Protein AF-A0A7H1RLU4-F1 (afdb_monomer_lite)

Foldseek 3Di:
DVVVPPVVVVVVVVVDDPDPVVVVVVVVVVLVPDDPPPDDDPDPCQPVSVLVNVLVVLLVQLVVLLVVLVVLLVCLVVCLVVDPPLCLLVSLLVSLLVLLVSLVSNLVSLLVNLVSLLVQALVPPVQNVVSVVLSVVLNVVSCVLSVVSNVVNCCCVPPHHPCCPPPLSVVLVVLSCCCVVVVPVVCVVVNVVSSVVSSVVSSVVSVVSSVSSVCSSVVSVVSSVVSQQDPVGDRPDGPSCVVDCVVVCPVVPPPD

pLDDT: mean 73.93, std 22.18, range [25.58, 97.44]

Secondary structure (DSSP, 8-state):
-GGGSHHHHHHHHHS--TTHHHHHHHHHHHHHT--TT---------HHHHHHHHHHHHHHHHHHHHHHHHHHHHHHHHHHHHS-GGGHHHHHHHHHHHHHHHHHHHHHHHHHHHHHHHHHHTT-TTTHHHHHHHHHHHHHHHHHHHHHHHHHHHIIIII--GGGTSHHHHHHHHHHHHHHTT--GGGHHHHHHHHHHHHHHHHHHHHHHHHHHHHHHHHHHHHHHHHHB-TT--B---GGGTS--HHHHTTTSTT-

Radius of gyration: 25.17 Å; chains: 1; bounding box: 62×41×73 Å

Sequence (256 aa):
MLDAFSKPAEKLRNENPKGRWEHTLERNASLISAPWDYEGGVVDETREITFLRDFFNLFHECMHSCQTMDVISVLTRQTLSQTPDEHLTTVITYWSESYLNEVYILKLRLGDFVTYAERKYKKDKDFAEPIVGICKDLREFAEKQLAPFITTRGEHVHSRRYRSTDPELARLGVLDVSINSLGQTELKPVRDEAIQAATAWLFKQTDRAAETCWALFDGTCMVLAEGIVTENDWIIVPIPFKDNPDPFLKDFNADT

Structure (mmCIF, N/CA/C/O backbone):
data_AF-A0A7H1RLU4-F1
#
_entry.id   AF-A0A7H1RLU4-F1
#
loop_
_atom_site.group_PDB
_atom_site.id
_atom_site.type_symbol
_atom_site.label_atom_id
_atom_site.label_alt_id
_atom_site.label_comp_id
_atom_site.label_asym_id
_atom_site.label_entity_id
_atom_site.label_seq_id
_atom_site.pdbx_PDB_ins_code
_atom_site.Cartn_x
_atom_site.Cartn_y
_atom_site.Cartn_z
_atom_site.occupancy
_atom_site.B_iso_or_equiv
_atom_site.auth_seq_id
_atom_site.auth_comp_id
_atom_site.auth_asym_id
_atom_site.auth_atom_id
_atom_site.pdbx_PDB_model_num
ATOM 1 N N . MET A 1 1 ? 30.081 -0.294 -2.209 1.00 31.81 1 MET A N 1
ATOM 2 C CA . MET A 1 1 ? 29.525 -0.542 -3.556 1.00 31.81 1 MET A CA 1
ATOM 3 C C . MET A 1 1 ? 29.078 0.777 -4.184 1.00 31.81 1 MET A C 1
ATOM 5 O O . MET A 1 1 ? 29.547 1.062 -5.267 1.00 31.81 1 MET A O 1
ATOM 9 N N . LEU A 1 2 ? 28.353 1.641 -3.456 1.00 25.58 2 LEU A N 1
ATOM 10 C CA . LEU A 1 2 ? 27.967 3.004 -3.881 1.00 25.58 2 LEU A CA 1
ATOM 11 C C . LEU A 1 2 ? 29.142 3.987 -4.148 1.00 25.58 2 LEU A C 1
ATOM 13 O O . LEU A 1 2 ? 29.102 4.723 -5.125 1.00 25.58 2 LEU A O 1
ATOM 17 N N . ASP A 1 3 ? 30.228 3.960 -3.359 1.00 27.52 3 ASP A N 1
ATOM 18 C CA . ASP A 1 3 ? 31.382 4.880 -3.535 1.00 27.52 3 ASP A CA 1
ATOM 19 C C . ASP A 1 3 ? 32.218 4.649 -4.806 1.00 27.52 3 ASP A C 1
ATOM 21 O O . ASP A 1 3 ? 33.004 5.509 -5.203 1.00 27.52 3 ASP A O 1
ATOM 25 N N . ALA A 1 4 ? 32.076 3.492 -5.457 1.00 32.94 4 ALA A N 1
ATOM 26 C CA . ALA A 1 4 ? 32.786 3.205 -6.702 1.00 32.94 4 ALA A CA 1
ATOM 27 C C . ALA A 1 4 ? 32.177 3.954 -7.905 1.00 32.94 4 ALA A C 1
ATOM 29 O O . ALA A 1 4 ? 32.876 4.194 -8.886 1.00 32.94 4 ALA A O 1
ATOM 30 N N . PHE A 1 5 ? 30.911 4.375 -7.797 1.00 32.25 5 PHE A N 1
ATOM 31 C CA . PHE A 1 5 ? 30.139 4.991 -8.878 1.00 32.25 5 PHE A CA 1
ATOM 32 C C . PHE A 1 5 ? 30.113 6.533 -8.831 1.00 32.25 5 PHE A C 1
ATOM 34 O O . PHE A 1 5 ? 29.625 7.165 -9.762 1.00 32.25 5 PHE A O 1
ATOM 41 N N . SER A 1 6 ? 30.666 7.174 -7.789 1.00 31.02 6 SER A N 1
ATOM 42 C CA . SER A 1 6 ? 30.606 8.640 -7.612 1.00 31.02 6 SER A CA 1
ATOM 43 C C . SER A 1 6 ? 31.666 9.426 -8.402 1.00 31.02 6 SER A C 1
ATOM 45 O O . SER A 1 6 ? 31.407 10.538 -8.860 1.00 31.02 6 SER A O 1
ATOM 47 N N . LYS A 1 7 ? 32.855 8.846 -8.610 1.00 36.88 7 LYS A N 1
ATOM 48 C CA . LYS A 1 7 ? 33.994 9.504 -9.285 1.00 36.88 7 LYS A CA 1
ATOM 49 C C . LYS A 1 7 ? 33.814 9.734 -10.799 1.00 36.88 7 LYS A C 1
ATOM 51 O O . LYS A 1 7 ? 34.258 10.779 -11.277 1.00 36.88 7 LYS A O 1
ATOM 56 N N . PRO A 1 8 ? 33.184 8.825 -11.570 1.00 37.75 8 PRO A N 1
ATOM 57 C CA . PRO A 1 8 ? 32.904 9.055 -12.993 1.00 37.75 8 PRO A CA 1
ATOM 58 C C . PRO A 1 8 ? 31.922 10.216 -13.223 1.00 37.75 8 PRO A C 1
ATOM 60 O O . PRO A 1 8 ? 32.178 11.090 -14.053 1.00 37.75 8 PRO A O 1
ATOM 63 N N . ALA A 1 9 ? 30.875 10.305 -12.396 1.00 35.47 9 ALA A N 1
ATOM 64 C CA . ALA A 1 9 ? 29.863 11.360 -12.465 1.00 35.47 9 ALA A CA 1
ATOM 65 C C . ALA A 1 9 ? 30.434 12.771 -12.210 1.00 35.47 9 ALA A C 1
ATOM 67 O O . ALA A 1 9 ? 29.996 13.749 -12.817 1.00 35.4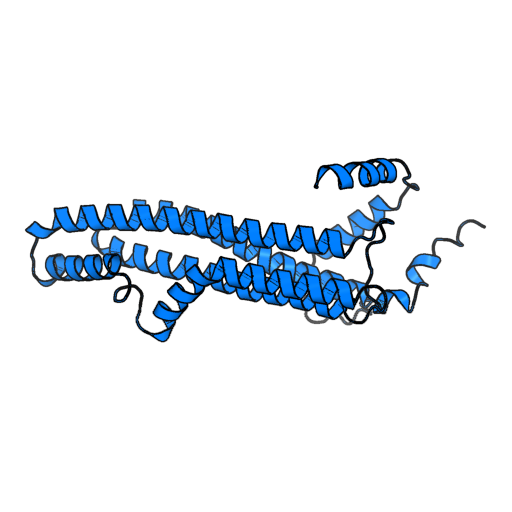7 9 ALA A O 1
ATOM 68 N N . GLU A 1 10 ? 31.429 12.894 -11.327 1.00 39.06 10 GLU A N 1
ATOM 69 C CA . GLU A 1 10 ? 32.085 14.169 -11.008 1.00 39.06 10 GLU A CA 1
ATOM 70 C C . GLU A 1 10 ? 33.014 14.646 -12.139 1.00 39.06 10 GLU A C 1
ATOM 72 O O . GLU A 1 10 ? 33.070 15.837 -12.449 1.00 39.06 10 GLU A O 1
ATOM 77 N N . LYS A 1 11 ? 33.685 13.713 -12.827 1.00 42.38 11 LYS A N 1
ATOM 78 C CA . LYS A 1 11 ? 34.520 14.001 -14.002 1.00 42.38 11 LYS A CA 1
ATOM 79 C C . LYS A 1 11 ? 33.685 14.507 -15.186 1.00 42.38 11 LYS A C 1
ATOM 81 O O . LYS A 1 11 ? 34.078 15.469 -15.840 1.00 42.38 11 LYS A O 1
ATOM 86 N N . LEU A 1 12 ? 32.505 13.932 -15.408 1.00 45.44 12 LEU A N 1
ATOM 87 C CA . LEU A 1 12 ? 31.620 14.304 -16.517 1.00 45.44 12 LEU A CA 1
ATOM 88 C C . LEU A 1 12 ? 30.908 15.645 -16.332 1.00 45.44 12 LEU A C 1
ATOM 90 O O . LEU A 1 12 ? 30.665 16.346 -17.313 1.00 45.44 12 LEU A O 1
ATOM 94 N N . ARG A 1 13 ? 30.647 16.070 -15.088 1.00 44.84 13 ARG A N 1
ATOM 95 C CA . ARG A 1 13 ? 30.181 17.443 -14.808 1.00 44.84 13 ARG A CA 1
ATOM 96 C C . ARG A 1 13 ? 31.192 18.504 -15.250 1.00 44.84 13 ARG A C 1
ATOM 98 O O . ARG A 1 13 ? 30.791 19.615 -15.591 1.00 44.84 13 ARG A O 1
ATOM 105 N N . ASN A 1 14 ? 32.478 18.157 -15.272 1.00 47.41 14 ASN A N 1
ATOM 106 C CA . ASN A 1 14 ? 33.560 19.073 -15.620 1.00 47.41 14 ASN A CA 1
ATOM 107 C C . ASN A 1 14 ? 33.857 19.136 -17.134 1.00 47.41 14 ASN A C 1
ATOM 109 O O . ASN A 1 14 ? 34.471 20.104 -17.573 1.00 47.41 14 ASN A O 1
ATOM 113 N N . GLU A 1 15 ? 33.397 18.174 -17.947 1.00 46.22 15 GLU A N 1
ATOM 114 C CA . GLU A 1 15 ? 33.671 18.092 -19.403 1.00 46.22 15 GLU A CA 1
ATOM 115 C C . GLU A 1 15 ? 32.572 18.738 -20.288 1.00 46.22 15 GLU A C 1
ATOM 117 O O . GLU A 1 15 ? 32.477 18.497 -21.488 1.00 46.22 15 GLU A O 1
ATOM 122 N N . ASN A 1 16 ? 31.740 19.599 -19.701 1.00 50.31 16 ASN A N 1
ATOM 123 C CA . ASN A 1 16 ? 30.511 20.153 -20.275 1.00 50.31 16 ASN A CA 1
ATOM 124 C C . ASN A 1 16 ? 30.709 20.969 -21.586 1.00 50.31 16 ASN A C 1
ATOM 126 O O . ASN A 1 16 ? 31.234 22.089 -21.534 1.00 50.31 16 ASN A O 1
ATOM 130 N N . PRO A 1 17 ? 30.222 20.506 -22.758 1.00 49.31 17 PRO A N 1
ATOM 131 C CA . PRO A 1 17 ? 30.112 21.346 -23.943 1.00 49.31 17 PRO A CA 1
ATOM 132 C C . PRO A 1 17 ? 28.913 22.288 -23.757 1.00 49.31 17 PRO A C 1
ATOM 134 O O . PRO A 1 17 ? 27.770 21.848 -23.615 1.00 49.31 17 PRO A O 1
ATOM 137 N N . LYS A 1 18 ? 29.197 23.595 -23.706 1.00 43.84 18 LYS A N 1
ATOM 138 C CA . LYS A 1 18 ? 28.243 24.696 -23.479 1.00 43.84 18 LYS A CA 1
ATOM 139 C C . LYS A 1 18 ? 26.896 24.474 -24.195 1.00 43.84 18 LYS A C 1
ATOM 141 O O . LYS A 1 18 ? 26.861 24.420 -25.417 1.00 43.84 18 LYS A O 1
ATOM 146 N N . GLY A 1 19 ? 25.803 24.399 -23.427 1.00 49.16 19 GLY A N 1
ATOM 147 C CA . GLY A 1 19 ? 24.419 24.483 -23.927 1.00 49.16 19 GLY A CA 1
ATOM 148 C C . GLY A 1 19 ? 23.591 23.190 -23.895 1.00 49.16 19 GLY A C 1
ATOM 149 O O . GLY A 1 19 ? 22.368 23.246 -24.003 1.00 49.16 19 GLY A O 1
ATOM 150 N N . ARG A 1 20 ? 24.202 22.014 -23.683 1.00 43.59 20 ARG A N 1
ATOM 151 C CA . ARG A 1 20 ? 23.476 20.725 -23.761 1.00 43.59 20 ARG A CA 1
ATOM 152 C C . ARG A 1 20 ? 22.438 20.520 -22.648 1.00 43.59 20 ARG A C 1
ATOM 154 O O . ARG A 1 20 ? 21.399 19.895 -22.864 1.00 43.59 20 ARG A O 1
ATOM 161 N N . TRP A 1 21 ? 22.711 21.048 -21.456 1.00 45.84 21 TRP A N 1
ATOM 162 C CA . TRP A 1 21 ? 21.840 20.875 -20.291 1.00 45.84 21 TRP A CA 1
ATOM 163 C C . TRP A 1 21 ? 20.636 21.812 -20.296 1.00 45.84 21 TRP A C 1
ATOM 165 O O . TRP A 1 21 ? 19.564 21.383 -19.891 1.00 45.84 21 TRP A O 1
ATOM 175 N N . GLU A 1 22 ? 20.774 23.039 -20.799 1.00 45.47 22 GLU A N 1
ATOM 176 C CA . GLU A 1 22 ? 19.695 24.041 -20.801 1.00 45.47 22 GLU A CA 1
ATOM 177 C C . GLU A 1 22 ? 18.537 23.617 -21.713 1.00 45.47 22 GLU A C 1
ATOM 179 O O . GLU A 1 22 ? 17.390 23.583 -21.271 1.00 45.47 22 GLU A O 1
ATOM 184 N N . HIS A 1 23 ? 18.838 23.134 -22.923 1.00 43.84 23 HIS A N 1
ATOM 185 C CA . HIS A 1 23 ? 17.821 22.596 -23.834 1.00 43.84 23 HIS A CA 1
ATOM 186 C C . HIS A 1 23 ? 17.163 21.309 -23.319 1.00 43.84 23 HIS A C 1
ATOM 188 O O . HIS A 1 23 ? 15.962 21.103 -23.495 1.00 43.84 23 HIS A O 1
ATOM 194 N N . THR A 1 24 ? 17.937 20.434 -22.670 1.00 43.94 24 THR A N 1
ATOM 195 C CA . THR A 1 24 ? 17.412 19.188 -22.091 1.00 43.94 24 THR A CA 1
ATOM 196 C C . THR A 1 24 ? 16.510 19.484 -20.887 1.00 43.94 24 THR A C 1
ATOM 198 O O . THR A 1 24 ? 15.466 18.855 -20.730 1.00 43.94 24 THR A O 1
ATOM 201 N N . LEU A 1 25 ? 16.866 20.480 -20.070 1.00 45.47 25 LEU A N 1
ATOM 202 C CA . LEU A 1 25 ? 16.075 20.947 -18.930 1.00 45.47 25 LEU A CA 1
ATOM 203 C C . LEU A 1 25 ? 14.756 21.595 -19.369 1.00 45.47 25 LEU A C 1
ATOM 205 O O . LEU A 1 25 ? 13.708 21.195 -18.868 1.00 45.47 25 LEU A O 1
ATOM 209 N N . GLU A 1 26 ? 14.775 22.530 -20.324 1.00 45.78 26 GLU A N 1
ATOM 210 C CA . GLU A 1 26 ? 13.556 23.194 -20.821 1.00 45.78 26 GLU A CA 1
ATOM 211 C C . GLU A 1 26 ? 12.593 22.215 -21.511 1.00 45.78 26 GLU A C 1
ATOM 213 O O . GLU A 1 26 ? 11.372 22.275 -21.321 1.00 45.78 26 GLU A O 1
ATOM 218 N N . ARG A 1 27 ? 13.129 21.257 -22.278 1.00 45.34 27 ARG A N 1
ATOM 219 C CA . ARG A 1 27 ? 12.315 20.249 -22.968 1.00 45.34 27 ARG A CA 1
ATOM 220 C C . ARG A 1 27 ? 11.724 19.232 -21.993 1.00 45.34 27 ARG A C 1
ATOM 222 O O . ARG A 1 27 ? 10.547 18.910 -22.096 1.00 45.34 27 ARG A O 1
ATOM 229 N N . ASN A 1 28 ? 12.492 18.769 -21.008 1.00 44.03 28 ASN A N 1
ATOM 230 C CA . ASN A 1 28 ? 11.968 17.864 -19.984 1.00 44.03 28 ASN A CA 1
ATOM 231 C C . ASN A 1 28 ? 10.931 18.562 -19.088 1.00 44.03 28 ASN A C 1
ATOM 233 O O . ASN A 1 28 ? 9.912 17.962 -18.759 1.00 44.03 28 ASN A O 1
ATOM 237 N N . ALA A 1 29 ? 11.136 19.839 -18.750 1.00 48.66 29 ALA A N 1
ATOM 238 C CA . ALA A 1 29 ? 10.196 20.615 -17.942 1.00 48.66 29 ALA A CA 1
ATOM 239 C C . ALA A 1 29 ? 8.848 20.862 -18.650 1.00 48.66 29 ALA A C 1
ATOM 241 O O . ALA A 1 29 ? 7.794 20.806 -18.012 1.00 48.66 29 ALA A O 1
ATOM 242 N N . SER A 1 30 ? 8.853 21.087 -19.969 1.00 46.06 30 SER A N 1
ATOM 243 C CA . SER A 1 30 ? 7.612 21.240 -20.748 1.00 46.06 30 SER A CA 1
ATOM 244 C C . SER A 1 30 ? 6.852 19.918 -20.938 1.00 46.06 30 SER A C 1
ATOM 246 O O . SER A 1 30 ? 5.628 19.920 -21.009 1.00 46.06 30 SER A O 1
ATOM 248 N N . LEU A 1 31 ? 7.553 18.780 -20.939 1.00 44.22 31 LEU A N 1
ATOM 249 C CA . LEU A 1 31 ? 6.954 17.443 -21.053 1.00 44.22 31 LEU A CA 1
ATOM 250 C C . LEU A 1 31 ? 6.339 16.946 -19.738 1.00 44.22 31 LEU A C 1
ATOM 252 O O . LEU A 1 31 ? 5.286 16.317 -19.757 1.00 44.22 31 LEU A O 1
ATOM 256 N N . ILE A 1 32 ? 6.958 17.265 -18.597 1.00 45.47 32 ILE A N 1
ATOM 257 C CA . ILE A 1 32 ? 6.428 16.949 -17.258 1.00 45.47 32 ILE A CA 1
ATOM 258 C C . ILE A 1 32 ? 5.134 17.739 -16.959 1.00 45.47 32 ILE A C 1
ATOM 260 O O . ILE A 1 32 ? 4.345 17.330 -16.113 1.00 45.47 32 ILE A O 1
ATOM 264 N N . SER A 1 33 ? 4.894 18.856 -17.657 1.00 43.34 33 SER A N 1
ATOM 265 C CA . SER A 1 33 ? 3.758 19.762 -17.424 1.00 43.34 33 SER A CA 1
ATOM 266 C C . SER A 1 33 ? 2.564 19.583 -18.380 1.00 43.34 33 SER A C 1
ATOM 268 O O . SER A 1 33 ? 1.614 20.365 -18.311 1.00 43.34 33 SER A O 1
ATOM 270 N N . ALA A 1 34 ? 2.564 18.567 -19.253 1.00 43.81 34 ALA A N 1
ATOM 271 C CA . ALA A 1 34 ? 1.456 18.329 -20.182 1.00 43.81 34 ALA A CA 1
ATOM 272 C C . ALA A 1 34 ? 0.192 17.767 -19.470 1.00 43.81 34 ALA A C 1
ATOM 274 O O . ALA A 1 34 ? 0.327 16.911 -18.594 1.00 43.81 34 ALA A O 1
ATOM 275 N N . PRO A 1 35 ? -1.037 18.211 -19.825 1.00 43.38 35 PRO A N 1
ATOM 276 C CA . PRO A 1 35 ? -2.275 17.775 -19.166 1.00 43.38 35 PRO A CA 1
ATOM 277 C C . PRO A 1 35 ? -2.608 16.290 -19.373 1.00 43.38 35 PRO A C 1
ATOM 279 O O . PRO A 1 35 ? -2.387 15.739 -20.451 1.00 43.38 35 PRO A O 1
ATOM 282 N N . TRP A 1 36 ? -3.243 15.691 -18.361 1.00 45.22 36 TRP A N 1
ATOM 283 C CA . TRP A 1 36 ? -3.700 14.292 -18.318 1.00 45.22 36 TRP A CA 1
ATOM 284 C C . TRP A 1 36 ? -4.658 13.905 -19.456 1.00 45.22 36 TRP A C 1
ATOM 286 O O . TRP A 1 36 ? -4.653 12.761 -19.904 1.00 45.22 36 TRP A O 1
ATOM 296 N N . ASP A 1 37 ? -5.432 14.871 -19.950 1.00 41.78 37 ASP A N 1
ATOM 297 C CA . ASP A 1 37 ? -6.522 14.672 -20.910 1.00 41.78 37 ASP A CA 1
ATOM 298 C C . ASP A 1 37 ? -6.060 14.829 -22.369 1.00 41.78 37 ASP A C 1
ATOM 300 O O . ASP A 1 37 ? -6.887 15.015 -23.264 1.00 41.78 37 ASP A O 1
ATOM 304 N N . TYR A 1 38 ? -4.748 14.816 -22.636 1.00 44.75 38 TYR A N 1
ATOM 305 C CA . TYR A 1 38 ? -4.204 14.925 -23.993 1.00 44.75 38 TYR A CA 1
ATOM 306 C C . TYR A 1 38 ? -4.403 13.616 -24.781 1.00 44.75 38 TYR A C 1
ATOM 308 O O . TYR A 1 38 ? -3.464 12.956 -25.225 1.00 44.75 38 TYR A O 1
ATOM 316 N N . GLU A 1 39 ? -5.663 13.229 -24.960 1.00 43.75 39 GLU A N 1
ATOM 317 C CA . GLU A 1 39 ? -6.102 12.287 -25.974 1.00 43.75 39 GLU A CA 1
ATOM 318 C C . GLU A 1 39 ? -6.337 13.066 -27.275 1.00 43.75 39 GLU A C 1
ATOM 320 O O . GLU A 1 39 ? -7.361 13.716 -27.469 1.00 43.75 39 GLU A O 1
ATOM 325 N N . GLY A 1 40 ? -5.381 12.997 -28.201 1.00 42.31 40 GLY A N 1
ATOM 326 C CA . GLY A 1 40 ? -5.635 13.365 -29.593 1.00 42.31 40 GLY A CA 1
ATOM 327 C C . GLY A 1 40 ? -5.326 14.813 -29.967 1.00 42.31 40 GLY A C 1
ATOM 328 O O . GLY A 1 40 ? -6.201 15.576 -30.363 1.00 42.31 40 GLY A O 1
ATOM 329 N N . GLY A 1 41 ? -4.042 15.143 -30.012 1.00 34.72 41 GLY A N 1
ATOM 330 C CA . GLY A 1 41 ? -3.519 15.965 -31.096 1.00 34.72 41 GLY A CA 1
ATOM 331 C C . GLY A 1 41 ? -2.656 15.069 -31.967 1.00 34.72 41 GLY A C 1
ATOM 332 O O . GLY A 1 41 ? -1.634 14.585 -31.497 1.00 34.72 41 GLY A O 1
ATOM 333 N N . VAL A 1 42 ? -3.055 14.819 -33.217 1.00 43.12 42 VAL A N 1
ATOM 334 C CA . VAL A 1 42 ? -2.156 14.250 -34.235 1.00 43.12 42 VAL A CA 1
ATOM 335 C C . VAL A 1 42 ? -1.094 15.307 -34.530 1.00 43.12 42 VAL A C 1
ATOM 337 O O . VAL A 1 42 ? -1.180 16.062 -35.492 1.00 43.12 42 VAL A O 1
ATOM 340 N N . VAL A 1 43 ? -0.128 15.425 -33.634 1.00 41.56 43 VAL A N 1
ATOM 341 C CA . VAL A 1 43 ? 1.191 15.940 -33.955 1.00 41.56 43 VAL A CA 1
ATOM 342 C C . VAL A 1 43 ? 1.994 14.699 -34.316 1.00 41.56 43 VAL A C 1
ATOM 344 O O . VAL A 1 43 ? 1.761 13.637 -33.740 1.00 41.56 43 VAL A O 1
ATOM 347 N N . ASP A 1 44 ? 2.894 14.798 -35.289 1.00 43.47 44 ASP A N 1
ATOM 348 C CA . ASP A 1 44 ? 3.967 13.824 -35.502 1.00 43.47 44 ASP A CA 1
ATOM 349 C C . ASP A 1 44 ? 4.821 13.729 -34.217 1.00 43.47 44 ASP A C 1
ATOM 351 O O . ASP A 1 44 ? 5.942 14.230 -34.144 1.00 43.47 44 ASP A O 1
ATOM 355 N N . GLU A 1 45 ? 4.266 13.152 -33.148 1.00 45.88 45 GLU A N 1
ATOM 356 C CA . GLU A 1 45 ? 4.970 12.870 -31.913 1.00 45.88 45 GLU A CA 1
ATOM 357 C C . GLU A 1 45 ? 6.021 11.839 -32.287 1.00 45.88 45 GLU A C 1
ATOM 359 O O . GLU A 1 45 ? 5.729 10.692 -32.642 1.00 45.88 45 GLU A O 1
ATOM 364 N N . THR A 1 46 ? 7.278 12.269 -32.264 1.00 50.88 46 THR A N 1
ATOM 365 C CA . THR A 1 46 ? 8.397 11.362 -32.447 1.00 50.88 46 THR A CA 1
ATOM 366 C C . THR A 1 46 ? 8.259 10.228 -31.429 1.00 50.88 46 THR A C 1
ATOM 368 O O . THR A 1 46 ? 7.829 10.438 -30.293 1.00 50.88 46 THR A O 1
ATOM 371 N N . ARG A 1 47 ? 8.629 8.997 -31.808 1.00 53.50 47 ARG A N 1
ATOM 372 C CA . ARG A 1 47 ? 8.570 7.817 -30.915 1.00 53.50 47 ARG A CA 1
ATOM 373 C C . ARG A 1 47 ? 9.262 8.051 -29.556 1.00 53.50 47 ARG A C 1
ATOM 375 O O . ARG A 1 47 ? 8.934 7.375 -28.581 1.00 53.50 47 ARG A O 1
ATOM 382 N N . GLU A 1 48 ? 10.187 9.012 -29.514 1.00 51.19 48 GLU A N 1
ATOM 383 C CA . GLU A 1 48 ? 10.810 9.616 -28.331 1.00 51.19 48 GLU A CA 1
ATOM 384 C C . GLU A 1 48 ? 9.815 10.186 -27.319 1.00 51.19 48 GLU A C 1
ATOM 386 O O . GLU A 1 48 ? 9.859 9.829 -26.141 1.00 51.19 48 GLU A O 1
ATOM 391 N N . ILE A 1 49 ? 8.919 11.056 -27.781 1.00 56.09 49 ILE A N 1
ATOM 392 C CA . ILE A 1 49 ? 7.950 11.780 -26.955 1.00 56.09 49 ILE A CA 1
ATOM 393 C C . ILE A 1 49 ? 6.975 10.790 -26.323 1.00 56.09 49 ILE A C 1
ATOM 395 O O . ILE A 1 49 ? 6.762 10.813 -25.112 1.00 56.09 49 ILE A O 1
ATOM 399 N N . THR A 1 50 ? 6.472 9.843 -27.117 1.00 63.28 50 THR A N 1
ATOM 400 C CA . THR A 1 50 ? 5.586 8.778 -26.634 1.00 63.28 50 THR A CA 1
ATOM 401 C C . THR A 1 50 ? 6.279 7.907 -25.582 1.00 63.28 50 THR A C 1
ATOM 403 O O . THR A 1 50 ? 5.676 7.563 -24.572 1.00 63.28 50 THR A O 1
ATOM 406 N N . PHE A 1 51 ? 7.561 7.565 -25.771 1.00 68.44 51 PHE A N 1
ATOM 407 C CA . PHE A 1 51 ? 8.294 6.738 -24.809 1.00 68.44 51 PHE A CA 1
ATOM 408 C C . PHE A 1 51 ? 8.467 7.416 -23.450 1.00 68.44 51 PHE A C 1
ATOM 410 O O . PHE A 1 51 ? 8.165 6.776 -22.441 1.00 68.44 51 PHE A O 1
ATOM 417 N N . LEU A 1 52 ? 8.972 8.657 -23.433 1.00 68.94 52 LEU A N 1
ATOM 418 C CA . LEU A 1 52 ? 9.224 9.391 -22.193 1.00 68.94 52 LEU A CA 1
ATOM 419 C C . LEU A 1 52 ? 7.916 9.664 -21.460 1.00 68.94 52 LEU A C 1
ATOM 421 O O . LEU A 1 52 ? 7.847 9.414 -20.262 1.00 68.94 52 LEU A O 1
ATOM 425 N N . ARG A 1 53 ? 6.869 10.083 -22.180 1.00 75.50 53 ARG A N 1
ATOM 426 C CA . ARG A 1 53 ? 5.532 10.271 -21.609 1.00 75.50 53 ARG A CA 1
ATOM 427 C C . ARG A 1 53 ? 5.039 8.998 -20.925 1.00 75.50 53 ARG A C 1
ATOM 429 O O . ARG A 1 53 ? 4.731 9.024 -19.742 1.00 75.50 53 ARG A O 1
ATOM 436 N N . ASP A 1 54 ? 5.011 7.873 -21.636 1.00 76.94 54 ASP A N 1
ATOM 437 C CA . ASP A 1 54 ? 4.483 6.620 -21.091 1.00 76.94 54 ASP A CA 1
ATOM 438 C C . ASP A 1 54 ? 5.343 6.095 -19.918 1.00 76.94 54 ASP A C 1
ATOM 440 O O . ASP A 1 54 ? 4.808 5.571 -18.941 1.00 76.94 54 ASP A O 1
ATOM 444 N N . PHE A 1 55 ? 6.672 6.268 -19.979 1.00 83.38 55 PHE A N 1
ATOM 445 C CA . PHE A 1 55 ? 7.583 5.918 -18.882 1.00 83.38 55 PHE A CA 1
ATOM 446 C C . PHE A 1 55 ? 7.319 6.770 -17.637 1.00 83.38 55 PHE A C 1
ATOM 448 O O . PHE A 1 55 ? 7.154 6.228 -16.544 1.00 83.38 55 PHE A O 1
ATOM 455 N N . PHE A 1 56 ? 7.256 8.095 -17.801 1.00 83.81 56 PHE A N 1
ATOM 456 C CA . PHE A 1 56 ? 7.022 9.022 -16.698 1.00 83.81 56 PHE A CA 1
ATOM 457 C C . PHE A 1 56 ? 5.612 8.910 -16.133 1.00 83.81 56 PHE A C 1
ATOM 459 O O . PHE A 1 56 ? 5.450 9.077 -14.932 1.00 83.81 56 PHE A O 1
ATOM 466 N N . ASN A 1 57 ? 4.617 8.544 -16.940 1.00 83.62 57 ASN A N 1
ATOM 467 C CA . ASN A 1 57 ? 3.277 8.245 -16.446 1.00 83.62 57 ASN A CA 1
ATOM 468 C C . ASN A 1 57 ? 3.298 7.037 -15.502 1.00 83.62 57 ASN A C 1
ATOM 470 O O . ASN A 1 57 ? 2.780 7.116 -14.395 1.00 83.62 57 ASN A O 1
ATOM 474 N N . LEU A 1 58 ? 3.951 5.935 -15.888 1.00 89.06 58 LEU A N 1
ATOM 475 C CA . LEU A 1 58 ? 4.077 4.756 -15.020 1.00 89.06 58 LEU A CA 1
ATOM 476 C C . LEU A 1 58 ? 4.907 5.044 -13.761 1.00 89.06 58 LEU A C 1
ATOM 478 O O . LEU A 1 58 ? 4.552 4.591 -12.673 1.00 89.06 58 LEU A O 1
ATOM 482 N N . PHE A 1 59 ? 5.982 5.823 -13.897 1.00 90.75 59 PHE A N 1
ATOM 483 C CA . PHE A 1 59 ? 6.767 6.317 -12.765 1.00 90.75 59 PHE A CA 1
ATOM 484 C C . PHE A 1 59 ? 5.903 7.159 -11.816 1.00 90.75 59 PHE A C 1
ATOM 486 O O . PHE A 1 59 ? 5.911 6.934 -10.607 1.00 90.75 59 PHE A O 1
ATOM 493 N N . HIS A 1 60 ? 5.133 8.103 -12.360 1.00 90.62 60 HIS A N 1
ATOM 494 C CA . HIS A 1 60 ? 4.276 8.992 -11.589 1.00 90.62 60 HIS A CA 1
ATOM 495 C C . HIS A 1 60 ? 3.174 8.214 -10.871 1.00 90.62 60 HIS A C 1
ATOM 497 O O . HIS A 1 60 ? 2.920 8.484 -9.706 1.00 90.62 60 HIS A O 1
ATOM 503 N N . GLU A 1 61 ? 2.565 7.213 -11.509 1.00 94.00 61 GLU A N 1
ATOM 504 C CA . GLU A 1 61 ? 1.591 6.329 -10.858 1.00 94.00 61 GLU A CA 1
ATOM 505 C C . GLU A 1 61 ? 2.200 5.587 -9.658 1.00 94.00 61 GLU A C 1
ATOM 507 O O . GLU A 1 61 ? 1.573 5.503 -8.604 1.00 94.00 61 GLU A O 1
ATOM 512 N N . CYS A 1 62 ? 3.438 5.089 -9.776 1.00 95.69 62 CYS A N 1
ATOM 513 C CA . CYS A 1 62 ? 4.133 4.461 -8.647 1.00 95.69 62 CYS A CA 1
ATOM 514 C C . CYS A 1 62 ? 4.402 5.469 -7.519 1.00 95.69 62 CYS A C 1
ATOM 516 O O . CYS A 1 62 ? 4.102 5.195 -6.358 1.00 95.69 62 CYS A O 1
ATOM 518 N N . MET A 1 63 ? 4.922 6.651 -7.866 1.00 95.00 63 MET A N 1
ATOM 519 C CA . MET A 1 63 ? 5.188 7.732 -6.915 1.00 95.00 63 MET A CA 1
ATOM 520 C C . MET A 1 63 ? 3.908 8.179 -6.199 1.00 95.00 63 MET A C 1
ATOM 522 O O . MET A 1 63 ? 3.910 8.352 -4.982 1.00 95.00 63 MET A O 1
ATOM 526 N N . HIS A 1 64 ? 2.811 8.330 -6.940 1.00 95.19 64 HIS A N 1
ATOM 527 C CA . HIS A 1 64 ? 1.514 8.721 -6.407 1.00 95.19 64 HIS A CA 1
ATOM 528 C C . HIS A 1 64 ? 0.984 7.682 -5.415 1.00 95.19 64 HIS A C 1
ATOM 530 O O . HIS A 1 64 ? 0.449 8.058 -4.372 1.00 95.19 64 HIS A O 1
ATOM 536 N N . SER A 1 65 ? 1.182 6.386 -5.671 1.00 95.88 65 SER A N 1
ATOM 537 C CA . SER A 1 65 ? 0.839 5.348 -4.695 1.00 95.88 65 SER A CA 1
ATOM 538 C C . SER A 1 65 ? 1.656 5.445 -3.407 1.00 95.88 65 SER A C 1
ATOM 540 O O . SER A 1 65 ? 1.097 5.352 -2.313 1.00 95.88 65 SER A O 1
ATOM 542 N N . CYS A 1 66 ? 2.963 5.708 -3.500 1.00 95.62 66 CYS A N 1
ATOM 543 C CA . CYS A 1 66 ? 3.797 5.929 -2.315 1.00 95.62 66 CYS A CA 1
ATOM 544 C C . CYS A 1 66 ? 3.353 7.171 -1.520 1.00 95.62 66 CYS A C 1
ATOM 546 O O . CYS A 1 66 ? 3.177 7.103 -0.306 1.00 95.62 66 CYS A O 1
ATOM 548 N N . GLN A 1 67 ? 3.074 8.284 -2.202 1.00 94.88 67 GLN A N 1
ATOM 549 C CA . GLN A 1 67 ? 2.549 9.500 -1.568 1.00 94.88 67 GLN A CA 1
ATOM 550 C C . GLN A 1 67 ? 1.174 9.268 -0.930 1.00 94.88 67 GLN A C 1
ATOM 552 O O . GLN A 1 67 ? 0.893 9.760 0.163 1.00 94.88 67 GLN A O 1
ATOM 557 N N . THR A 1 68 ? 0.313 8.489 -1.585 1.00 96.56 68 THR A N 1
ATOM 558 C CA . THR A 1 68 ? -1.002 8.125 -1.049 1.00 96.56 68 THR A CA 1
ATOM 559 C C . THR A 1 68 ? -0.854 7.302 0.229 1.00 96.56 68 THR A C 1
ATOM 561 O O . THR A 1 68 ? -1.585 7.540 1.189 1.00 96.56 68 THR A O 1
ATOM 564 N N . MET A 1 69 ? 0.133 6.404 0.305 1.00 96.44 69 MET A N 1
ATOM 565 C CA . MET A 1 69 ? 0.454 5.680 1.539 1.00 96.44 69 MET A CA 1
ATOM 566 C C . MET A 1 69 ? 0.866 6.605 2.692 1.00 96.44 69 MET A C 1
ATOM 568 O O . MET A 1 69 ? 0.401 6.406 3.819 1.00 96.44 69 MET A O 1
ATOM 572 N N . ASP A 1 70 ? 1.664 7.643 2.428 1.00 93.19 70 ASP A N 1
ATOM 573 C CA . ASP A 1 70 ? 2.014 8.647 3.444 1.00 93.19 70 ASP A CA 1
ATOM 574 C C . ASP A 1 70 ? 0.768 9.394 3.938 1.00 93.19 70 ASP A C 1
ATOM 576 O O . ASP A 1 70 ? 0.553 9.559 5.144 1.00 93.19 70 ASP A O 1
ATOM 580 N N . VAL A 1 71 ? -0.102 9.794 3.005 1.00 95.38 71 VAL A N 1
ATOM 581 C CA . VAL A 1 71 ? -1.371 10.462 3.316 1.00 95.38 71 VAL A CA 1
ATOM 582 C C . VAL A 1 71 ? -2.276 9.555 4.147 1.00 95.38 71 VAL A C 1
ATOM 584 O O . VAL A 1 71 ? -2.821 10.014 5.150 1.00 95.38 71 VAL A O 1
ATOM 587 N N . ILE A 1 72 ? -2.404 8.270 3.804 1.00 95.62 72 ILE A N 1
ATOM 588 C CA . ILE A 1 72 ? -3.153 7.285 4.600 1.00 95.62 72 ILE A CA 1
ATOM 589 C C . ILE A 1 72 ? -2.611 7.240 6.030 1.00 95.62 72 ILE A C 1
ATOM 591 O O . ILE A 1 72 ? -3.391 7.287 6.984 1.00 95.62 72 ILE A O 1
ATOM 595 N N . SER A 1 73 ? -1.289 7.199 6.198 1.00 91.62 73 SER A N 1
ATOM 596 C CA . SER A 1 73 ? -0.651 7.160 7.515 1.00 91.62 73 SER A CA 1
ATOM 597 C C . SER A 1 73 ? -0.999 8.397 8.364 1.00 91.62 73 SER A C 1
ATOM 599 O O . SER A 1 73 ? -1.356 8.286 9.545 1.00 91.62 73 SER A O 1
ATOM 601 N N . VAL A 1 74 ? -0.980 9.590 7.762 1.00 93.19 74 VAL A N 1
ATOM 602 C CA . VAL A 1 74 ? -1.358 10.850 8.428 1.00 93.19 74 VAL A CA 1
ATOM 603 C C . VAL A 1 74 ? -2.856 10.901 8.739 1.00 93.19 74 VAL A C 1
ATOM 605 O O . VAL A 1 74 ? -3.247 11.171 9.880 1.00 93.19 74 VAL A O 1
ATOM 608 N N . LEU A 1 75 ? -3.705 10.617 7.749 1.00 95.62 75 LEU A N 1
ATOM 609 C CA . LEU A 1 75 ? -5.158 10.694 7.885 1.00 95.62 75 LEU A CA 1
ATOM 610 C C . LEU A 1 75 ? -5.691 9.681 8.892 1.00 95.62 75 LEU A C 1
ATOM 612 O O . LEU A 1 75 ? -6.604 10.010 9.645 1.00 95.62 75 LEU A O 1
ATOM 616 N N . THR A 1 76 ? -5.102 8.488 8.975 1.00 95.38 76 THR A N 1
ATOM 617 C CA . THR A 1 76 ? -5.493 7.484 9.972 1.00 95.38 76 THR A CA 1
ATOM 618 C C . THR A 1 76 ? -5.345 8.042 11.391 1.00 95.38 76 THR A C 1
ATOM 620 O O . THR A 1 76 ? -6.261 7.917 12.205 1.00 95.38 76 THR A O 1
ATOM 623 N N . ARG A 1 77 ? -4.236 8.736 11.687 1.00 94.62 77 ARG A N 1
ATOM 624 C CA . ARG A 1 77 ? -3.992 9.359 13.003 1.00 94.62 77 ARG A CA 1
ATOM 625 C C . ARG A 1 77 ? -4.980 10.474 13.312 1.00 94.62 77 ARG A C 1
ATOM 627 O O . ARG A 1 77 ? -5.568 10.497 14.391 1.00 94.62 77 ARG A O 1
ATOM 634 N N . GLN A 1 78 ? -5.166 11.384 12.360 1.00 94.44 78 GLN A N 1
ATOM 635 C CA . GLN A 1 78 ? -6.077 12.518 12.515 1.00 94.44 78 GLN A CA 1
ATOM 636 C C . GLN A 1 78 ? -7.522 12.047 12.708 1.00 94.44 78 GLN A C 1
ATOM 638 O O . GLN A 1 78 ? -8.183 12.446 13.667 1.00 94.44 78 GLN A O 1
ATOM 643 N N . THR A 1 79 ? -7.983 11.144 11.842 1.00 94.94 79 THR A N 1
ATOM 644 C CA . THR A 1 79 ? -9.368 10.662 11.840 1.00 94.94 79 THR A CA 1
ATOM 645 C C . THR A 1 79 ? -9.694 9.910 13.124 1.00 94.94 79 THR A C 1
ATOM 647 O O . THR A 1 79 ? -10.723 10.188 13.735 1.00 94.94 79 THR A O 1
ATOM 650 N N . LEU A 1 80 ? -8.823 9.006 13.591 1.00 94.06 80 LEU A N 1
ATOM 651 C CA . LEU A 1 80 ? -9.100 8.223 14.803 1.00 94.06 80 LEU A CA 1
ATOM 652 C C . LEU A 1 80 ? -9.225 9.098 16.055 1.00 94.06 80 LEU A C 1
ATOM 654 O O . LEU A 1 80 ? -10.088 8.834 16.881 1.00 94.06 80 LEU A O 1
ATOM 658 N N . SER A 1 81 ? -8.449 10.182 16.162 1.00 91.25 81 SER A N 1
ATOM 659 C CA . SER A 1 81 ? -8.557 11.117 17.296 1.00 91.25 81 SER A CA 1
ATOM 660 C C . SER A 1 81 ? -9.878 11.896 17.364 1.00 91.25 81 SER A C 1
ATOM 662 O O . SER A 1 81 ? -10.231 12.411 18.421 1.00 91.25 81 SER A O 1
ATOM 664 N N . GLN A 1 82 ? -10.593 12.004 16.241 1.00 93.38 82 GLN A N 1
ATOM 665 C CA . GLN A 1 82 ? -11.829 12.786 16.112 1.00 93.38 82 GLN A CA 1
ATOM 666 C C . GLN A 1 82 ? -13.066 11.897 15.933 1.00 93.38 82 GLN A C 1
ATOM 668 O O . GLN A 1 82 ? -14.188 12.396 15.878 1.00 93.38 82 GLN A O 1
ATOM 673 N N . THR A 1 83 ? -12.866 10.586 15.798 1.00 94.56 83 THR A N 1
ATOM 674 C CA . THR A 1 83 ? -13.938 9.631 15.533 1.00 94.56 83 THR A CA 1
ATOM 675 C C . THR A 1 83 ? -14.739 9.387 16.813 1.00 94.56 83 THR A C 1
ATOM 677 O O . THR A 1 83 ? -14.137 9.039 17.827 1.00 94.56 83 THR A O 1
ATOM 680 N N . PRO A 1 84 ? -16.080 9.515 16.780 1.00 92.75 84 PRO A N 1
ATOM 681 C CA . PRO A 1 84 ? -16.931 9.137 17.905 1.00 92.75 84 PRO A CA 1
ATOM 682 C C . PRO A 1 84 ? -16.728 7.675 18.308 1.00 92.75 84 PRO A C 1
ATOM 684 O O . PRO A 1 84 ? -16.546 6.810 17.444 1.00 92.75 84 PRO A O 1
ATOM 687 N N . ASP A 1 85 ? -16.806 7.388 19.608 1.00 87.56 85 ASP A N 1
ATOM 688 C CA . ASP A 1 85 ? -16.511 6.066 20.165 1.00 87.56 85 ASP A CA 1
ATOM 689 C C . ASP A 1 85 ? -17.280 4.942 19.466 1.00 87.56 85 ASP A C 1
ATOM 691 O O . ASP A 1 85 ? -16.711 3.889 19.177 1.00 87.56 85 ASP A O 1
ATOM 695 N N . GLU A 1 86 ? -18.556 5.157 19.147 1.00 87.00 86 GLU A N 1
ATOM 696 C CA . GLU A 1 86 ? -19.439 4.199 18.477 1.00 87.00 86 GLU A CA 1
ATOM 697 C C . GLU A 1 86 ? -18.998 3.824 17.051 1.00 87.00 86 GLU A C 1
ATOM 699 O O . GLU A 1 86 ? -19.434 2.805 16.509 1.00 87.00 86 GLU A O 1
ATOM 704 N N . HIS A 1 87 ? -18.119 4.617 16.437 1.00 90.88 87 HIS A N 1
ATOM 705 C CA . HIS A 1 87 ? -17.636 4.415 15.074 1.00 90.88 87 HIS A CA 1
ATOM 706 C C . HIS A 1 87 ? -16.184 3.937 14.999 1.00 90.88 87 HIS A C 1
ATOM 708 O O . HIS A 1 87 ? -15.766 3.483 13.930 1.00 90.88 87 HIS A O 1
ATOM 714 N N . LEU A 1 88 ? -15.436 3.956 16.109 1.00 92.12 88 LEU A N 1
ATOM 715 C CA . LEU A 1 88 ? -14.000 3.649 16.131 1.00 92.12 88 LEU A CA 1
ATOM 716 C C . LEU A 1 88 ? -13.655 2.311 15.472 1.00 92.12 88 LEU A C 1
ATOM 718 O O . LEU A 1 88 ? -12.819 2.280 14.574 1.00 92.12 88 LEU A O 1
ATOM 722 N N . THR A 1 89 ? -14.344 1.220 15.812 1.00 91.25 89 THR A N 1
ATOM 723 C CA . THR A 1 89 ? -14.101 -0.096 15.192 1.00 91.25 89 THR A CA 1
ATOM 724 C C . THR A 1 89 ? -14.279 -0.069 13.673 1.00 91.25 89 THR A C 1
ATOM 726 O O . THR A 1 89 ? -13.498 -0.671 12.933 1.00 91.25 89 THR A O 1
ATOM 729 N N . THR A 1 90 ? -15.299 0.646 13.189 1.00 90.12 90 THR A N 1
ATOM 730 C CA . THR A 1 90 ? -15.581 0.752 11.750 1.00 90.12 90 THR A CA 1
ATOM 731 C C . THR A 1 90 ? -14.494 1.560 11.052 1.00 90.12 90 THR A C 1
ATOM 733 O O . THR A 1 90 ? -14.013 1.146 10.000 1.00 90.12 90 THR A O 1
ATOM 736 N N . VAL A 1 91 ? -14.055 2.665 11.656 1.00 94.19 91 VAL A N 1
ATOM 737 C CA . VAL A 1 91 ? -12.992 3.517 11.108 1.00 94.19 91 VAL A CA 1
ATOM 738 C C . VAL A 1 91 ? -11.636 2.802 11.115 1.00 94.19 91 VAL A C 1
ATOM 740 O O . VAL A 1 91 ? -10.925 2.851 10.114 1.00 94.19 91 VAL A O 1
ATOM 743 N N . ILE A 1 92 ? -1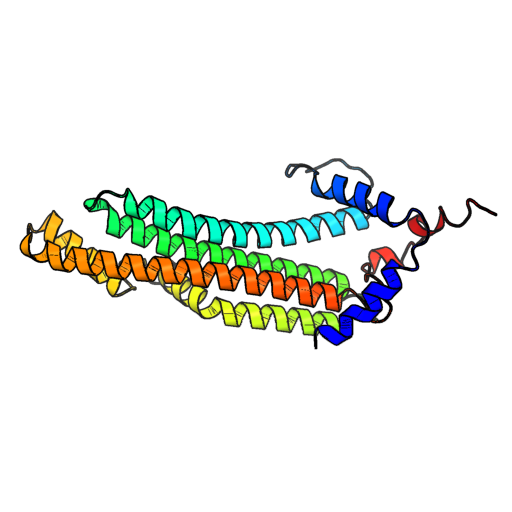1.297 2.067 12.181 1.00 93.38 92 ILE A N 1
ATOM 744 C CA . ILE A 1 92 ? -10.086 1.227 12.240 1.00 93.38 92 ILE A CA 1
ATOM 745 C C . ILE A 1 92 ? -10.114 0.173 11.126 1.00 93.38 92 ILE A C 1
ATOM 747 O O . ILE A 1 92 ? -9.121 -0.018 10.423 1.00 93.38 92 ILE A O 1
ATOM 751 N N . THR A 1 93 ? -11.258 -0.490 10.933 1.00 91.56 93 THR A N 1
ATOM 752 C CA . THR A 1 93 ? -11.431 -1.493 9.870 1.00 91.56 93 THR A CA 1
ATOM 753 C C . THR A 1 93 ? -11.250 -0.866 8.488 1.00 91.56 93 THR A C 1
ATOM 755 O O . THR A 1 93 ? -10.492 -1.384 7.674 1.00 91.56 93 THR A O 1
ATOM 758 N N . TYR A 1 94 ? -11.890 0.280 8.242 1.00 93.19 94 TYR A N 1
ATOM 759 C CA . TYR A 1 94 ? -11.791 1.007 6.977 1.00 93.19 94 TYR A CA 1
ATOM 760 C C . TYR A 1 94 ? -10.342 1.359 6.630 1.00 93.19 94 TYR A C 1
ATOM 762 O O . TYR A 1 94 ? -9.888 1.098 5.515 1.00 93.19 94 TYR A O 1
ATOM 770 N N . TRP A 1 95 ? -9.592 1.920 7.580 1.00 95.12 95 TRP A N 1
ATOM 771 C CA . TRP A 1 95 ? -8.195 2.281 7.341 1.00 95.12 95 TRP A CA 1
ATOM 772 C C . TRP A 1 95 ? -7.300 1.054 7.171 1.00 95.12 95 TRP A C 1
ATOM 774 O O . TRP A 1 95 ? -6.409 1.079 6.322 1.00 95.12 95 TRP A O 1
ATOM 784 N N . SER A 1 96 ? -7.586 -0.036 7.893 1.00 92.62 96 SER A N 1
ATOM 785 C CA . SER A 1 96 ? -6.896 -1.322 7.718 1.00 92.62 96 SER A CA 1
ATOM 786 C C . SER A 1 96 ? -7.066 -1.877 6.300 1.00 92.62 96 SER A C 1
ATOM 788 O O . SER A 1 96 ? -6.111 -2.344 5.687 1.00 92.62 96 SER A O 1
ATOM 790 N N . GLU A 1 97 ? -8.275 -1.788 5.745 1.00 91.81 97 GLU A N 1
ATOM 791 C CA . GLU A 1 97 ? -8.554 -2.193 4.364 1.00 91.81 97 GLU A CA 1
ATOM 792 C C . GLU A 1 97 ? -7.929 -1.221 3.346 1.00 91.81 97 GLU A C 1
ATOM 794 O O . GLU A 1 97 ? -7.401 -1.646 2.316 1.00 91.81 97 GLU A O 1
ATOM 799 N N . SER A 1 98 ? -7.956 0.081 3.639 1.00 94.75 98 SER A N 1
ATOM 800 C CA . SER A 1 98 ? -7.485 1.138 2.735 1.00 94.75 98 SER A CA 1
ATOM 801 C C . SER A 1 98 ? -5.985 1.054 2.463 1.00 94.75 98 SER A C 1
ATOM 803 O O . SER A 1 98 ? -5.586 1.049 1.300 1.00 94.75 98 SER A O 1
ATOM 805 N N . TYR A 1 99 ? -5.150 0.920 3.500 1.00 95.81 99 TYR A N 1
ATOM 806 C CA . TYR A 1 99 ? -3.698 0.855 3.294 1.00 95.81 99 TYR A CA 1
ATOM 807 C C . TYR A 1 99 ? -3.293 -0.398 2.503 1.00 95.81 99 TYR A C 1
ATOM 809 O O . TYR A 1 99 ? -2.412 -0.347 1.651 1.00 95.81 99 TYR A O 1
ATOM 817 N N . LEU A 1 100 ? -3.971 -1.528 2.723 1.00 95.06 100 LEU A N 1
ATOM 818 C CA . LEU A 1 100 ? -3.701 -2.759 1.979 1.00 95.06 100 LEU A CA 1
ATOM 819 C C . LEU A 1 100 ? -4.109 -2.666 0.512 1.00 95.06 100 LEU A C 1
ATOM 821 O O . LEU A 1 100 ? -3.446 -3.250 -0.347 1.00 95.06 100 LEU A O 1
ATOM 825 N N . ASN A 1 101 ? -5.201 -1.959 0.219 1.00 95.50 101 ASN A N 1
ATOM 826 C CA . ASN A 1 101 ? -5.590 -1.681 -1.157 1.00 95.50 101 ASN A CA 1
ATOM 827 C C . ASN A 1 101 ? -4.537 -0.832 -1.863 1.00 95.50 101 ASN A C 1
ATOM 829 O O . ASN A 1 101 ? -4.164 -1.176 -2.981 1.00 95.50 101 ASN A O 1
ATOM 833 N N . GLU A 1 102 ? -4.011 0.196 -1.204 1.00 97.38 102 GLU A N 1
ATOM 834 C CA . GLU A 1 102 ? -2.983 1.050 -1.797 1.00 97.38 102 GLU A CA 1
ATOM 835 C C . GLU A 1 102 ? -1.661 0.296 -2.022 1.00 97.38 102 GLU A C 1
ATOM 837 O O . GLU A 1 102 ? -1.093 0.352 -3.111 1.00 97.38 102 GLU A O 1
ATOM 842 N N . VAL A 1 103 ? -1.228 -0.540 -1.069 1.00 97.38 103 VAL A N 1
ATOM 843 C CA . VAL A 1 103 ? -0.069 -1.435 -1.263 1.00 97.38 103 VAL A CA 1
ATOM 844 C C . VAL A 1 103 ? -0.264 -2.365 -2.470 1.00 97.38 103 VAL A C 1
ATOM 846 O O . VAL A 1 103 ? 0.671 -2.638 -3.227 1.00 97.38 103 VAL A O 1
ATOM 849 N N . TYR A 1 104 ? -1.484 -2.865 -2.677 1.00 96.94 104 TYR A N 1
ATOM 850 C CA . TYR A 1 104 ? -1.798 -3.694 -3.837 1.00 96.94 104 TYR A CA 1
ATOM 851 C C . TYR A 1 104 ? -1.780 -2.901 -5.151 1.00 96.94 104 TYR A C 1
ATOM 853 O O . TYR A 1 104 ? -1.283 -3.417 -6.152 1.00 96.94 104 TYR A O 1
ATOM 861 N N . ILE A 1 105 ? -2.272 -1.658 -5.155 1.00 97.12 105 ILE A N 1
ATOM 862 C CA . ILE A 1 105 ? -2.175 -0.760 -6.314 1.00 97.12 105 ILE A CA 1
ATOM 863 C C . ILE A 1 105 ? -0.703 -0.537 -6.667 1.00 97.12 105 ILE A C 1
ATOM 865 O O . ILE A 1 105 ? -0.332 -0.755 -7.823 1.00 97.12 105 ILE A O 1
ATOM 869 N N . LEU A 1 106 ? 0.152 -0.239 -5.680 1.00 97.25 106 LEU A N 1
ATOM 870 C CA . LEU A 1 106 ? 1.588 -0.084 -5.911 1.00 97.25 106 LEU A CA 1
ATOM 871 C C . LEU A 1 106 ? 2.202 -1.330 -6.553 1.00 97.25 106 LEU A C 1
ATOM 873 O O . LEU A 1 106 ? 2.947 -1.190 -7.518 1.00 97.25 106 LEU A O 1
ATOM 877 N N . LYS A 1 107 ? 1.884 -2.547 -6.078 1.00 97.44 107 LYS A N 1
ATOM 878 C CA . LYS A 1 107 ? 2.380 -3.782 -6.720 1.00 97.44 107 LYS A CA 1
ATOM 879 C C . LYS A 1 107 ? 2.082 -3.781 -8.217 1.00 97.44 107 LYS A C 1
ATOM 881 O O . LYS A 1 107 ? 2.958 -4.111 -9.015 1.00 97.44 107 LYS A O 1
ATOM 886 N N . LEU A 1 108 ? 0.833 -3.493 -8.585 1.00 96.62 108 LEU A N 1
ATOM 887 C CA . LEU A 1 108 ? 0.410 -3.526 -9.982 1.00 96.62 108 LEU A CA 1
ATOM 888 C C . LEU A 1 108 ? 1.164 -2.466 -10.791 1.00 96.62 108 LEU A C 1
ATOM 890 O O . LEU A 1 108 ? 1.748 -2.795 -11.820 1.00 96.62 108 LEU A O 1
ATOM 894 N N . ARG A 1 109 ? 1.231 -1.230 -10.280 1.00 96.44 109 ARG A N 1
ATOM 895 C CA . ARG A 1 109 ? 1.924 -0.112 -10.939 1.00 96.44 109 ARG A CA 1
ATOM 896 C C . ARG A 1 109 ? 3.421 -0.350 -11.093 1.00 96.44 109 ARG A C 1
ATOM 898 O O . ARG A 1 109 ? 3.952 -0.170 -12.185 1.00 96.44 109 ARG A O 1
ATOM 905 N N . LEU A 1 110 ? 4.085 -0.836 -10.049 1.00 95.62 110 LEU A N 1
ATOM 906 C CA . LEU A 1 110 ? 5.511 -1.151 -10.075 1.00 95.62 110 LEU A CA 1
ATOM 907 C C . LEU A 1 110 ? 5.807 -2.303 -11.044 1.00 95.62 110 LEU A C 1
ATOM 909 O O . LEU A 1 110 ? 6.776 -2.256 -11.802 1.00 95.62 110 LEU A O 1
ATOM 913 N N . GLY A 1 111 ? 4.941 -3.320 -11.075 1.00 95.69 111 GLY A N 1
ATOM 914 C CA . GLY A 1 111 ? 5.026 -4.417 -12.037 1.00 95.69 111 GLY A CA 1
ATOM 915 C C . GLY A 1 111 ? 4.885 -3.943 -13.485 1.00 95.69 111 GLY A C 1
ATOM 916 O O . GLY A 1 111 ? 5.669 -4.362 -14.344 1.00 95.69 111 GLY A O 1
ATOM 917 N N . ASP A 1 112 ? 3.933 -3.049 -13.754 1.00 94.75 112 ASP A N 1
ATOM 918 C CA . ASP A 1 112 ? 3.734 -2.436 -15.070 1.00 94.75 112 ASP A CA 1
ATOM 919 C C . ASP A 1 112 ? 4.934 -1.572 -15.471 1.00 94.75 112 ASP A C 1
ATOM 921 O O . ASP A 1 112 ? 5.425 -1.696 -16.594 1.00 94.75 112 ASP A O 1
ATOM 925 N N . PHE A 1 113 ? 5.462 -0.769 -14.544 1.00 93.44 113 PHE A N 1
ATOM 926 C CA . PHE A 1 113 ? 6.639 0.073 -14.754 1.00 93.44 113 PHE A CA 1
ATOM 927 C C . PHE A 1 113 ? 7.872 -0.748 -15.154 1.00 93.44 113 PHE A C 1
ATOM 929 O O . PHE A 1 113 ? 8.472 -0.512 -16.207 1.00 93.44 113 PHE A O 1
ATOM 936 N N . VAL A 1 114 ? 8.199 -1.788 -14.381 1.00 92.00 114 VAL A N 1
ATOM 937 C CA . VAL A 1 114 ? 9.331 -2.684 -14.671 1.00 92.00 114 VAL A CA 1
ATOM 938 C C . VAL A 1 114 ? 9.113 -3.452 -15.978 1.00 92.00 114 VAL A C 1
ATOM 940 O O . VAL A 1 114 ? 10.025 -3.598 -16.792 1.00 92.00 114 VAL A O 1
ATOM 943 N N . THR A 1 115 ? 7.890 -3.921 -16.234 1.00 92.81 115 THR A N 1
ATOM 944 C CA . THR A 1 115 ? 7.551 -4.629 -17.479 1.00 92.81 115 THR A CA 1
ATOM 945 C C . THR A 1 115 ? 7.649 -3.721 -18.702 1.00 92.81 115 THR A C 1
ATOM 947 O O . THR A 1 115 ? 8.069 -4.166 -19.775 1.00 92.81 115 THR A O 1
ATOM 950 N N . TYR A 1 116 ? 7.265 -2.454 -18.567 1.00 88.69 116 TYR A N 1
ATOM 951 C CA . TYR A 1 116 ? 7.408 -1.462 -19.622 1.00 88.69 116 TYR A CA 1
ATOM 952 C C . TYR A 1 116 ? 8.885 -1.213 -19.941 1.00 88.69 116 TYR A C 1
ATOM 954 O O . TYR A 1 116 ? 9.259 -1.294 -21.115 1.00 88.69 116 TYR A O 1
ATOM 962 N N . ALA A 1 117 ? 9.721 -1.009 -18.916 1.00 85.25 117 ALA A N 1
ATOM 963 C CA . ALA A 1 117 ? 11.167 -0.866 -19.075 1.00 85.25 117 ALA A CA 1
ATOM 964 C C . ALA A 1 117 ? 11.762 -2.081 -19.809 1.00 85.25 117 ALA A C 1
ATOM 966 O O . ALA A 1 117 ? 12.342 -1.932 -20.887 1.00 85.25 117 ALA A O 1
ATOM 967 N N . GLU A 1 118 ? 11.503 -3.299 -19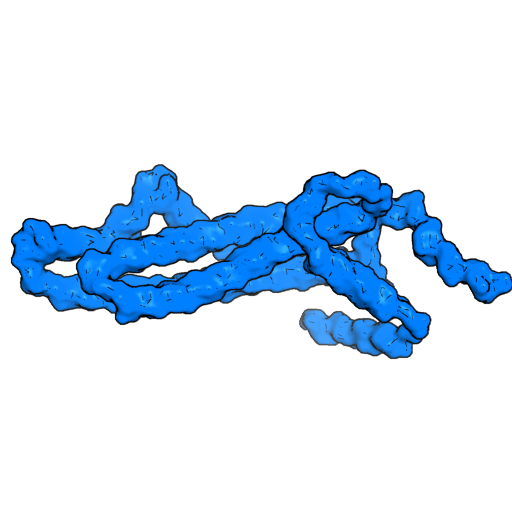.325 1.00 87.62 118 GLU A N 1
ATOM 968 C CA . GLU A 1 118 ? 11.964 -4.531 -19.974 1.00 87.62 118 GLU A CA 1
ATOM 969 C C . GLU A 1 118 ? 11.556 -4.585 -21.452 1.00 87.62 118 GLU A C 1
ATOM 971 O O . GLU A 1 118 ? 12.380 -4.831 -22.329 1.00 87.62 118 GLU A O 1
ATOM 976 N N . ARG A 1 119 ? 10.282 -4.329 -21.774 1.00 85.94 119 ARG A N 1
ATOM 977 C CA . ARG A 1 119 ? 9.775 -4.430 -23.153 1.00 85.94 119 ARG A CA 1
ATOM 978 C C . ARG A 1 119 ? 10.450 -3.462 -24.117 1.00 85.94 119 ARG A C 1
ATOM 980 O O . ARG A 1 119 ? 10.520 -3.779 -25.309 1.00 85.94 119 ARG A O 1
ATOM 987 N N . LYS A 1 120 ? 10.900 -2.304 -23.634 1.00 81.00 120 LYS A N 1
ATOM 988 C CA . LYS A 1 120 ? 11.577 -1.294 -24.454 1.00 81.00 120 LYS A CA 1
ATOM 989 C C . LYS A 1 120 ? 13.027 -1.671 -24.732 1.00 81.00 120 LYS A C 1
ATOM 991 O O . LYS A 1 120 ? 13.470 -1.501 -25.866 1.00 81.00 120 LYS A O 1
ATOM 996 N N . TYR A 1 121 ? 13.709 -2.266 -23.758 1.00 74.00 121 TYR A N 1
ATOM 997 C CA . TYR A 1 121 ? 15.126 -2.618 -23.864 1.00 74.00 121 TYR A CA 1
ATOM 998 C C . TYR A 1 121 ? 15.390 -4.057 -24.327 1.00 74.00 121 TYR A C 1
ATOM 1000 O O . TYR A 1 121 ? 16.432 -4.321 -24.913 1.00 74.00 121 TYR A O 1
ATOM 1008 N N . LYS A 1 122 ? 14.436 -4.987 -24.191 1.00 77.06 122 LYS A N 1
ATOM 1009 C CA . LYS A 1 122 ? 14.619 -6.412 -24.551 1.00 77.06 122 LYS A CA 1
ATOM 1010 C C . LYS A 1 122 ? 14.901 -6.688 -26.026 1.00 77.06 122 LYS A C 1
ATOM 1012 O O . LYS A 1 122 ? 15.221 -7.813 -26.393 1.00 77.06 122 LYS A O 1
ATOM 1017 N N . LYS A 1 123 ? 14.654 -5.715 -26.903 1.00 71.56 123 LYS A N 1
ATOM 1018 C CA . LYS A 1 123 ? 14.971 -5.855 -28.327 1.00 71.56 123 LYS A CA 1
ATOM 1019 C C . LYS A 1 123 ? 16.427 -5.481 -28.603 1.00 71.56 123 LYS A C 1
ATOM 1021 O O . LYS A 1 123 ? 16.924 -5.839 -29.666 1.00 71.56 123 LYS A O 1
ATOM 1026 N N . ASP A 1 124 ? 17.065 -4.733 -27.697 1.00 69.81 124 ASP A N 1
ATOM 1027 C CA . ASP A 1 124 ? 18.395 -4.166 -27.888 1.00 69.81 124 ASP A CA 1
ATOM 1028 C C . ASP A 1 124 ? 19.428 -5.265 -27.709 1.00 69.81 124 ASP A C 1
ATOM 1030 O O . ASP A 1 124 ? 19.546 -5.832 -26.629 1.00 69.81 124 ASP A O 1
ATOM 1034 N N . LYS A 1 125 ? 20.136 -5.612 -28.787 1.00 67.56 125 LYS A N 1
ATOM 1035 C CA . LYS A 1 125 ? 21.037 -6.771 -28.810 1.00 67.56 125 LYS A CA 1
ATOM 1036 C C . LYS A 1 125 ? 22.129 -6.685 -27.748 1.00 67.56 125 LYS A C 1
ATOM 1038 O O . LYS A 1 125 ? 22.553 -7.726 -27.260 1.00 67.56 125 LYS A O 1
ATOM 1043 N N . ASP A 1 126 ? 22.521 -5.471 -27.375 1.00 62.41 126 ASP A N 1
ATOM 1044 C CA . ASP A 1 126 ? 23.593 -5.230 -26.412 1.00 62.41 126 ASP A CA 1
ATOM 1045 C C . ASP A 1 126 ? 23.095 -5.297 -24.953 1.00 62.41 126 ASP A C 1
ATOM 1047 O O . ASP A 1 126 ? 23.896 -5.445 -24.035 1.00 62.41 126 ASP A O 1
ATOM 1051 N N . PHE A 1 127 ? 21.774 -5.222 -24.727 1.00 66.00 127 PHE A N 1
ATOM 1052 C CA . PHE A 1 127 ? 21.183 -5.046 -23.390 1.00 66.00 127 PHE A CA 1
ATOM 1053 C C . PHE A 1 127 ? 20.031 -5.996 -23.066 1.00 66.00 127 PHE A C 1
ATOM 1055 O O . PHE A 1 127 ? 19.582 -6.042 -21.921 1.00 66.00 127 PHE A O 1
ATOM 1062 N N . ALA A 1 128 ? 19.556 -6.768 -24.042 1.00 71.12 128 ALA A N 1
ATOM 1063 C CA . ALA A 1 128 ? 18.386 -7.622 -23.903 1.00 71.12 128 ALA A CA 1
ATOM 1064 C C . ALA A 1 128 ? 18.537 -8.655 -22.784 1.00 71.12 128 ALA A C 1
ATOM 1066 O O . ALA A 1 128 ? 17.605 -8.856 -22.013 1.00 71.12 128 ALA A O 1
ATOM 1067 N N . GLU A 1 129 ? 19.697 -9.303 -22.683 1.00 71.38 129 GLU A N 1
ATOM 1068 C CA . GLU A 1 129 ? 19.930 -10.335 -21.673 1.00 71.38 129 GLU A CA 1
ATOM 1069 C C . GLU A 1 129 ? 20.078 -9.741 -20.254 1.00 71.38 129 GLU A C 1
ATOM 1071 O O . GLU A 1 129 ? 19.309 -10.154 -19.378 1.00 71.38 129 GLU A O 1
ATOM 1076 N N . PRO A 1 130 ? 20.932 -8.720 -20.008 1.00 72.25 130 PRO A N 1
ATOM 1077 C CA . PRO A 1 130 ? 21.026 -8.084 -18.692 1.00 72.25 130 PRO A CA 1
ATOM 1078 C C . PRO A 1 130 ? 19.706 -7.477 -18.205 1.00 72.25 130 PRO A C 1
ATOM 1080 O O . PRO A 1 130 ? 19.313 -7.703 -17.060 1.00 72.25 130 PRO A O 1
ATOM 1083 N N . ILE A 1 131 ? 18.983 -6.742 -19.062 1.00 78.75 131 ILE A N 1
ATOM 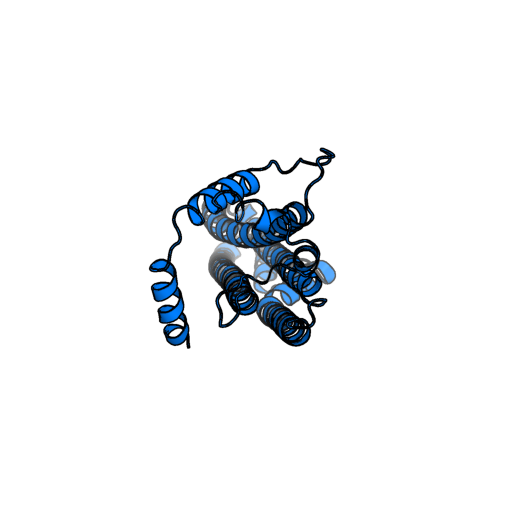1084 C CA . ILE A 1 131 ? 17.774 -6.027 -18.630 1.00 78.75 131 ILE A CA 1
ATOM 1085 C C . ILE A 1 131 ? 16.627 -6.977 -18.290 1.00 78.75 131 ILE A C 1
ATOM 1087 O O . ILE A 1 131 ? 15.862 -6.708 -17.367 1.00 78.75 131 ILE A O 1
ATOM 1091 N N . VAL A 1 132 ? 16.511 -8.103 -19.002 1.00 82.75 132 VAL A N 1
ATOM 1092 C CA . VAL A 1 132 ? 15.495 -9.123 -18.715 1.00 82.75 132 VAL A CA 1
ATOM 1093 C C . VAL A 1 132 ? 15.774 -9.787 -17.370 1.00 82.75 132 VAL A C 1
ATOM 1095 O O . VAL A 1 132 ? 14.838 -9.968 -16.590 1.00 82.75 132 VAL A O 1
ATOM 1098 N N . GLY A 1 133 ? 17.043 -10.093 -17.073 1.00 78.31 133 GLY A N 1
ATOM 1099 C CA . GLY A 1 133 ? 17.461 -10.597 -15.763 1.00 78.31 133 GLY A CA 1
ATOM 1100 C C . GLY A 1 133 ? 17.124 -9.614 -14.642 1.00 78.31 133 GLY A C 1
ATOM 1101 O O . GLY A 1 133 ? 16.358 -9.950 -13.743 1.00 78.31 133 GLY A O 1
ATOM 1102 N N . ILE A 1 134 ? 17.587 -8.367 -14.763 1.00 82.94 134 ILE A N 1
ATOM 1103 C CA . ILE A 1 134 ? 17.339 -7.301 -13.780 1.00 82.94 134 ILE A CA 1
ATOM 1104 C C . ILE A 1 134 ? 15.837 -7.086 -13.548 1.00 82.94 134 ILE A C 1
ATOM 1106 O O . ILE A 1 134 ? 15.375 -7.068 -12.410 1.00 82.94 134 ILE A O 1
ATOM 1110 N N . CYS A 1 135 ? 15.042 -6.954 -14.614 1.00 87.56 135 CYS A N 1
ATOM 1111 C CA . CYS A 1 135 ? 13.601 -6.715 -14.496 1.00 87.56 135 CYS A CA 1
ATOM 1112 C C . CYS A 1 135 ? 12.858 -7.907 -13.881 1.00 87.56 135 CYS A C 1
ATOM 1114 O O . CYS A 1 135 ? 11.873 -7.726 -13.161 1.00 87.56 135 CYS A O 1
ATOM 1116 N N . LYS A 1 136 ? 13.309 -9.136 -14.153 1.00 88.56 136 LYS A N 1
ATOM 1117 C CA . LYS A 1 136 ? 12.775 -10.333 -13.503 1.00 88.56 136 LYS A CA 1
ATOM 1118 C C . LYS A 1 136 ? 13.075 -10.311 -12.004 1.00 88.56 136 LYS A C 1
ATOM 1120 O O . LYS A 1 136 ? 12.135 -10.444 -11.221 1.00 88.56 136 LYS A O 1
ATOM 1125 N N . ASP A 1 137 ? 14.327 -10.073 -11.627 1.00 83.44 137 ASP A N 1
ATOM 1126 C CA . ASP A 1 137 ? 14.759 -10.048 -10.228 1.00 83.44 137 ASP A CA 1
ATOM 1127 C C . ASP A 1 137 ? 14.051 -8.936 -9.441 1.00 83.44 137 ASP A C 1
ATOM 1129 O O . ASP A 1 137 ? 13.593 -9.167 -8.323 1.00 83.44 137 ASP A O 1
ATOM 1133 N N . LEU A 1 138 ? 13.862 -7.756 -10.044 1.00 87.38 138 LEU A N 1
ATOM 1134 C CA . LEU A 1 138 ? 13.100 -6.650 -9.454 1.00 87.38 138 LEU A CA 1
ATOM 1135 C C . LEU A 1 138 ? 11.641 -7.030 -9.175 1.00 87.38 138 LEU A C 1
ATOM 1137 O O . LEU A 1 138 ? 11.137 -6.770 -8.082 1.00 87.38 138 LEU A O 1
ATOM 1141 N N . ARG A 1 139 ? 10.955 -7.676 -10.129 1.00 93.75 139 ARG A N 1
ATOM 1142 C CA . ARG A 1 139 ? 9.569 -8.132 -9.921 1.00 93.75 139 ARG A CA 1
ATOM 1143 C C . ARG A 1 139 ? 9.475 -9.212 -8.851 1.00 93.75 139 ARG A C 1
ATOM 1145 O O . ARG A 1 139 ? 8.576 -9.148 -8.019 1.00 93.75 139 ARG A O 1
ATOM 1152 N N . GLU A 1 140 ? 10.383 -10.188 -8.853 1.00 89.31 140 GLU A N 1
ATOM 1153 C CA . GLU A 1 140 ? 10.415 -11.246 -7.835 1.00 89.31 140 GLU A CA 1
ATOM 1154 C C . GLU A 1 140 ? 10.713 -10.677 -6.442 1.00 89.31 140 GLU A C 1
ATOM 1156 O O . GLU A 1 140 ? 10.081 -11.068 -5.457 1.00 89.31 140 GLU A O 1
ATOM 1161 N N . PHE A 1 141 ? 11.631 -9.712 -6.357 1.00 87.25 141 PHE A N 1
ATOM 1162 C CA . PHE A 1 141 ? 11.935 -9.007 -5.121 1.00 87.25 141 PHE A CA 1
ATOM 1163 C C . PHE A 1 141 ? 10.726 -8.215 -4.612 1.00 87.25 141 PHE A C 1
ATOM 1165 O O . PHE A 1 141 ? 10.341 -8.387 -3.454 1.00 87.25 141 PHE A O 1
ATOM 1172 N N . ALA A 1 142 ? 10.083 -7.414 -5.468 1.00 91.50 142 ALA A N 1
ATOM 1173 C CA . ALA A 1 142 ? 8.882 -6.662 -5.112 1.00 91.50 142 ALA A CA 1
ATOM 1174 C C . ALA A 1 142 ? 7.739 -7.586 -4.664 1.00 91.50 142 ALA A C 1
ATOM 1176 O O . ALA A 1 142 ? 7.137 -7.352 -3.616 1.00 91.50 142 ALA A O 1
ATOM 1177 N N . GLU A 1 143 ? 7.488 -8.682 -5.389 1.00 93.56 143 GLU A N 1
ATOM 1178 C CA . GLU A 1 143 ? 6.476 -9.674 -5.015 1.00 93.56 143 GLU A CA 1
ATOM 1179 C C . GLU A 1 143 ? 6.759 -10.253 -3.628 1.00 93.56 143 GLU A C 1
ATOM 1181 O O . GLU A 1 143 ? 5.868 -10.316 -2.783 1.00 93.56 143 GLU A O 1
ATOM 1186 N N . LYS A 1 144 ? 8.014 -10.627 -3.357 1.00 91.75 144 LYS A N 1
ATOM 1187 C CA . LYS A 1 144 ? 8.419 -11.189 -2.068 1.00 91.75 144 LYS A CA 1
ATOM 1188 C C . LYS A 1 144 ? 8.237 -10.200 -0.915 1.00 91.75 144 LYS A C 1
ATOM 1190 O O . LYS A 1 144 ? 7.773 -10.605 0.149 1.00 91.75 144 LYS A O 1
ATOM 1195 N N . GLN A 1 145 ? 8.608 -8.933 -1.101 1.00 92.31 145 GLN A N 1
ATOM 1196 C CA . GLN A 1 145 ? 8.470 -7.911 -0.056 1.00 92.31 145 GLN A CA 1
ATOM 1197 C C . GLN A 1 145 ? 7.001 -7.557 0.213 1.00 92.31 145 GLN A C 1
ATOM 1199 O O . GLN A 1 145 ? 6.621 -7.345 1.365 1.00 92.31 145 GLN A O 1
ATOM 1204 N N . LEU A 1 146 ? 6.160 -7.540 -0.827 1.00 94.75 146 LEU A N 1
ATOM 1205 C CA . LEU A 1 146 ? 4.741 -7.191 -0.716 1.00 94.75 146 LEU A CA 1
ATOM 1206 C C . LEU A 1 146 ? 3.835 -8.383 -0.368 1.00 94.75 146 LEU A C 1
ATOM 1208 O O . LEU A 1 146 ? 2.695 -8.182 0.058 1.00 94.75 146 LEU A O 1
ATOM 1212 N N . ALA A 1 147 ? 4.329 -9.620 -0.486 1.00 93.44 147 ALA A N 1
ATOM 1213 C CA . ALA A 1 147 ? 3.573 -10.846 -0.230 1.00 93.44 147 ALA A CA 1
ATOM 1214 C C . ALA A 1 147 ? 2.819 -10.870 1.115 1.00 93.44 147 ALA A C 1
ATOM 1216 O O . ALA A 1 147 ? 1.655 -11.283 1.108 1.00 93.44 147 ALA A O 1
ATOM 1217 N N . PRO A 1 148 ? 3.381 -10.416 2.257 1.00 91.06 148 PRO A N 1
ATOM 1218 C CA . PRO A 1 148 ? 2.646 -10.408 3.523 1.00 91.06 148 PRO A CA 1
ATOM 1219 C C . PRO A 1 148 ? 1.388 -9.527 3.477 1.00 91.06 148 PRO A C 1
ATOM 1221 O O . PRO A 1 148 ? 0.320 -9.944 3.926 1.00 91.06 148 PRO A O 1
ATOM 1224 N N . PHE A 1 149 ? 1.487 -8.336 2.880 1.00 92.88 149 PHE A N 1
ATOM 1225 C CA . PHE A 1 149 ? 0.359 -7.414 2.730 1.00 92.88 149 PHE A CA 1
ATOM 1226 C C . PHE A 1 149 ? -0.684 -7.967 1.758 1.00 92.88 149 PHE A C 1
ATOM 1228 O O . PHE A 1 149 ? -1.881 -7.927 2.025 1.00 92.88 149 PHE A O 1
ATOM 1235 N N . ILE A 1 150 ? -0.234 -8.549 0.648 1.00 92.00 150 ILE A N 1
ATOM 1236 C CA . ILE A 1 150 ? -1.121 -9.070 -0.396 1.00 92.00 150 ILE A CA 1
ATOM 1237 C C . ILE A 1 150 ? -1.857 -10.319 0.057 1.00 92.00 150 ILE A C 1
ATOM 1239 O O . ILE A 1 150 ? -3.038 -10.456 -0.244 1.00 92.00 150 ILE A O 1
ATOM 1243 N N . THR A 1 151 ? -1.185 -11.209 0.785 1.00 90.44 151 THR A N 1
ATOM 1244 C CA . THR A 1 151 ? -1.820 -12.399 1.362 1.00 90.44 151 THR A CA 1
ATOM 1245 C C . THR A 1 151 ? -2.927 -11.971 2.313 1.00 90.44 151 THR A C 1
ATOM 1247 O O . THR A 1 151 ? -4.074 -12.373 2.134 1.00 90.44 151 THR A O 1
ATOM 1250 N N . THR A 1 152 ? -2.605 -11.050 3.227 1.00 87.62 152 THR A N 1
ATOM 1251 C CA . THR A 1 152 ? -3.575 -10.470 4.161 1.00 87.62 152 THR A CA 1
ATOM 1252 C C . THR A 1 152 ? -4.756 -9.864 3.400 1.00 87.62 152 THR A C 1
ATOM 1254 O O . THR A 1 152 ? -5.899 -10.255 3.608 1.00 87.62 152 THR A O 1
ATOM 1257 N N . ARG A 1 153 ? -4.504 -8.975 2.431 1.00 88.62 153 ARG A N 1
ATOM 1258 C CA . ARG A 1 153 ? -5.555 -8.388 1.584 1.00 88.62 153 ARG A CA 1
ATOM 1259 C C . ARG A 1 153 ? -6.398 -9.452 0.874 1.00 88.62 153 ARG A C 1
ATOM 1261 O O . ARG A 1 153 ? -7.617 -9.326 0.820 1.00 88.62 153 ARG A O 1
ATOM 1268 N N . GLY A 1 154 ? -5.761 -10.462 0.289 1.00 85.25 154 GLY A N 1
ATOM 1269 C CA . GLY A 1 154 ? -6.420 -11.522 -0.469 1.00 85.25 154 GLY A CA 1
ATOM 1270 C C . GLY A 1 154 ? -7.393 -12.319 0.393 1.00 85.25 154 GLY A C 1
ATOM 1271 O O . GLY A 1 154 ? -8.526 -12.550 -0.029 1.00 85.25 154 GLY A O 1
ATOM 1272 N N . GLU A 1 155 ? -6.998 -12.659 1.620 1.00 83.06 155 GLU A N 1
ATOM 1273 C CA . GLU A 1 155 ? -7.888 -13.279 2.606 1.00 83.06 155 GLU A CA 1
ATOM 1274 C C . GLU A 1 155 ? -9.106 -12.391 2.898 1.00 83.06 155 GLU A C 1
ATOM 1276 O O . GLU A 1 155 ? -10.236 -12.883 2.930 1.00 83.06 155 GLU A O 1
ATOM 1281 N N . HIS A 1 156 ? -8.903 -11.077 3.014 1.00 77.38 156 HIS A N 1
ATOM 1282 C CA . HIS A 1 156 ? -9.990 -10.129 3.282 1.00 77.38 156 HIS A CA 1
ATOM 1283 C C . HIS A 1 156 ? -10.967 -9.935 2.136 1.00 77.38 156 HIS A C 1
ATOM 1285 O O . HIS A 1 156 ? -12.177 -9.844 2.346 1.00 77.38 156 HIS A O 1
ATOM 1291 N N . VAL A 1 157 ? -10.448 -9.862 0.914 1.00 79.25 157 VAL A N 1
ATOM 1292 C CA . VAL A 1 157 ? -11.255 -9.621 -0.284 1.00 79.25 157 VAL A CA 1
ATOM 1293 C C . VAL A 1 157 ? -11.987 -10.891 -0.721 1.00 79.25 157 VAL A C 1
ATOM 1295 O O . VAL A 1 157 ? -13.135 -10.807 -1.156 1.00 79.25 157 VAL A O 1
ATOM 1298 N N . HIS A 1 158 ? -11.349 -12.061 -0.617 1.00 76.56 158 HIS A N 1
ATOM 1299 C CA . HIS A 1 158 ? -11.860 -13.300 -1.212 1.00 76.56 158 HIS A CA 1
ATOM 1300 C C . HIS A 1 158 ? -12.442 -14.297 -0.211 1.00 76.56 158 HIS A C 1
ATOM 1302 O O . HIS A 1 158 ? -13.342 -15.048 -0.586 1.00 76.56 158 HIS A O 1
ATOM 1308 N N . SER A 1 159 ? -11.970 -14.318 1.038 1.00 74.25 159 SER A N 1
ATOM 1309 C CA . SER A 1 159 ? -12.470 -15.265 2.040 1.00 74.25 159 SER A CA 1
ATOM 1310 C C . SER A 1 159 ? -13.582 -14.637 2.874 1.00 74.25 159 SER A C 1
ATOM 1312 O O . SER A 1 159 ? -14.729 -15.080 2.809 1.00 74.25 159 SER A O 1
ATOM 1314 N N . ARG A 1 160 ? -13.258 -13.616 3.678 1.00 68.00 160 ARG A N 1
ATOM 1315 C CA . ARG A 1 160 ? -14.194 -12.894 4.563 1.00 68.00 160 ARG A CA 1
ATOM 1316 C C . ARG A 1 160 ? -13.616 -11.523 4.908 1.00 68.00 160 ARG A C 1
ATOM 1318 O O . ARG A 1 160 ? -12.410 -11.415 5.054 1.00 68.00 160 ARG A O 1
ATOM 1325 N N . ARG A 1 161 ? -14.469 -10.514 5.125 1.00 68.44 161 ARG A N 1
ATOM 1326 C CA . ARG A 1 161 ? -14.035 -9.154 5.510 1.00 68.44 161 ARG A CA 1
ATOM 1327 C C . ARG A 1 161 ? -13.195 -9.137 6.796 1.00 68.44 161 ARG A C 1
ATOM 1329 O O . ARG A 1 161 ? -13.432 -9.956 7.684 1.00 68.44 161 ARG A O 1
ATOM 1336 N N . TYR A 1 162 ? -12.352 -8.107 6.942 1.00 64.69 162 TYR A N 1
ATOM 1337 C CA . TYR A 1 162 ? -11.398 -7.902 8.050 1.00 64.69 162 TYR A CA 1
ATOM 1338 C C . TYR A 1 162 ? -11.968 -8.072 9.444 1.00 64.69 162 TYR A C 1
ATOM 1340 O O . TYR A 1 162 ? -11.343 -8.671 10.317 1.00 64.69 162 TYR A O 1
ATOM 1348 N N . ARG A 1 163 ? -13.214 -7.643 9.618 1.00 58.94 163 ARG A N 1
ATOM 1349 C CA . ARG A 1 163 ? -13.980 -7.800 10.853 1.00 58.94 163 ARG A CA 1
ATOM 1350 C C . ARG A 1 163 ? -14.177 -9.263 11.292 1.00 58.94 163 ARG A C 1
ATOM 1352 O O . ARG A 1 163 ? -14.673 -9.497 12.385 1.00 58.94 163 ARG A O 1
ATOM 1359 N N . SER A 1 164 ? -13.886 -10.258 10.457 1.00 57.94 164 SER A N 1
ATOM 1360 C CA . SER A 1 164 ? -14.165 -11.676 10.736 1.00 57.94 164 SER A CA 1
ATOM 1361 C C . SER A 1 164 ? -12.946 -12.595 10.661 1.00 57.94 164 SER A C 1
ATOM 1363 O O . SER A 1 164 ? -13.069 -13.773 10.991 1.00 57.94 164 SER A O 1
ATOM 1365 N N . THR A 1 165 ? -11.805 -12.090 10.206 1.00 58.75 165 THR A N 1
ATOM 1366 C CA . THR A 1 165 ? -10.573 -12.855 9.942 1.00 58.75 165 THR A CA 1
ATOM 1367 C C . THR A 1 165 ? -9.413 -12.366 10.790 1.00 58.75 165 THR A C 1
ATOM 1369 O O . THR A 1 165 ? -8.621 -13.188 11.239 1.00 58.75 165 THR A O 1
ATOM 1372 N N . ASP A 1 166 ? -9.345 -11.063 11.074 1.00 72.44 166 ASP A N 1
ATOM 1373 C CA . ASP A 1 166 ? -8.420 -10.537 12.069 1.00 72.44 166 ASP A CA 1
ATOM 1374 C C . ASP A 1 166 ? -8.992 -10.774 13.478 1.00 72.44 166 ASP A C 1
ATOM 1376 O O . ASP A 1 166 ? -10.083 -10.273 13.776 1.00 72.44 166 ASP A O 1
ATOM 1380 N N . PRO A 1 167 ? -8.310 -11.545 14.347 1.00 70.25 167 PRO A N 1
ATOM 1381 C CA . PRO A 1 167 ? -8.830 -11.871 15.672 1.00 70.25 167 PRO A CA 1
ATOM 1382 C C . PRO A 1 167 ? -9.100 -10.644 16.549 1.00 70.25 167 PRO A C 1
ATOM 1384 O O . PRO A 1 167 ? -10.052 -10.661 17.328 1.00 70.25 167 PRO A O 1
ATOM 1387 N N . GLU A 1 168 ? -8.312 -9.575 16.410 1.00 74.88 168 GLU A N 1
ATOM 1388 C CA . GLU A 1 168 ? -8.458 -8.364 17.218 1.00 74.88 168 GLU A CA 1
ATOM 1389 C C . GLU A 1 168 ? -9.610 -7.489 16.705 1.00 74.88 168 GLU A C 1
ATOM 1391 O O . GLU A 1 168 ? -10.429 -7.022 17.500 1.00 74.88 168 GLU A O 1
ATOM 1396 N N . LEU A 1 169 ? -9.774 -7.337 15.384 1.00 81.50 169 LEU A N 1
ATOM 1397 C CA . LEU A 1 169 ? -10.948 -6.633 14.842 1.00 81.50 169 LEU A CA 1
ATOM 1398 C C . LEU A 1 169 ? -12.244 -7.431 15.024 1.00 81.50 169 LEU A C 1
ATOM 1400 O O . LEU A 1 169 ? -13.305 -6.846 15.261 1.00 81.50 169 LEU A O 1
ATOM 1404 N N . ALA A 1 170 ? -12.178 -8.762 14.954 1.00 82.69 170 ALA A N 1
ATOM 1405 C CA . ALA A 1 170 ? -13.309 -9.626 15.271 1.00 82.69 170 ALA A CA 1
ATOM 1406 C C . ALA A 1 170 ? -13.709 -9.492 16.742 1.00 82.69 170 ALA A C 1
ATOM 1408 O O . ALA A 1 170 ? -14.895 -9.337 17.046 1.00 82.69 170 ALA A O 1
ATOM 1409 N N . ARG A 1 171 ? -12.725 -9.465 17.650 1.00 85.81 171 ARG A N 1
ATOM 1410 C CA . ARG A 1 171 ? -12.942 -9.195 19.074 1.00 85.81 171 ARG A CA 1
ATOM 1411 C C . ARG A 1 171 ? -13.609 -7.838 19.292 1.00 85.81 171 ARG A C 1
ATOM 1413 O O . ARG A 1 171 ? -14.608 -7.782 20.005 1.00 85.81 171 ARG A O 1
ATOM 1420 N N . LEU A 1 172 ? -13.126 -6.773 18.649 1.00 88.81 172 LEU A N 1
ATOM 1421 C CA . LEU A 1 172 ? -13.763 -5.450 18.706 1.00 88.81 172 LEU A CA 1
ATOM 1422 C C . LEU A 1 172 ? -15.208 -5.481 18.204 1.00 88.81 172 LEU A C 1
ATOM 1424 O O . LEU A 1 172 ? -16.107 -4.960 18.860 1.00 88.81 172 LEU A O 1
ATOM 1428 N N . GLY A 1 173 ? -15.453 -6.163 17.084 1.00 87.62 173 GLY A N 1
ATOM 1429 C CA . GLY A 1 173 ? -16.791 -6.322 16.528 1.00 87.62 173 GLY A CA 1
ATOM 1430 C C . GLY A 1 173 ? -17.765 -7.029 17.474 1.00 87.62 173 GLY A C 1
ATOM 1431 O O . GLY A 1 173 ? -18.934 -6.647 17.513 1.00 87.62 173 GLY A O 1
ATOM 1432 N N . VAL A 1 174 ? -17.300 -8.029 18.230 1.00 89.62 174 VAL A N 1
ATOM 1433 C CA . VAL A 1 174 ? -18.097 -8.722 19.258 1.00 89.62 174 VAL A CA 1
ATOM 1434 C C . VAL A 1 174 ? -18.352 -7.814 20.458 1.00 89.62 174 VAL A C 1
ATOM 1436 O O . VAL A 1 174 ? -19.490 -7.726 20.913 1.00 89.62 174 VAL A O 1
ATOM 1439 N N . LEU A 1 175 ? -17.328 -7.101 20.939 1.00 92.12 175 LEU A N 1
ATOM 1440 C CA . LEU A 1 175 ? -17.457 -6.167 22.061 1.00 92.12 175 LEU A CA 1
ATOM 1441 C C . LEU A 1 175 ? -18.460 -5.048 21.752 1.00 92.12 175 LEU A C 1
ATOM 1443 O O . LEU A 1 175 ? -19.305 -4.742 22.592 1.00 92.12 175 LEU A O 1
ATOM 1447 N N . ASP A 1 176 ? -18.435 -4.501 20.533 1.00 91.06 176 ASP A N 1
ATOM 1448 C CA . ASP A 1 176 ? -19.419 -3.512 20.083 1.00 91.06 176 ASP A CA 1
ATOM 1449 C C . ASP A 1 176 ? -20.851 -4.053 20.141 1.00 91.06 176 ASP A C 1
ATOM 1451 O O . ASP A 1 176 ? -21.754 -3.352 20.592 1.00 91.06 176 ASP A O 1
ATOM 1455 N N . VAL A 1 177 ? -21.080 -5.297 19.706 1.00 90.69 177 VAL A N 1
ATOM 1456 C CA . VAL A 1 177 ? -22.414 -5.921 19.757 1.00 90.69 177 VAL A CA 1
ATOM 1457 C C . VAL A 1 177 ? -22.849 -6.146 21.205 1.00 90.69 177 VAL A C 1
ATOM 1459 O O . VAL A 1 177 ? -23.972 -5.796 21.569 1.00 90.69 177 VAL A O 1
ATOM 1462 N N . SER A 1 178 ? -21.967 -6.677 22.052 1.00 92.38 178 SER A N 1
ATOM 1463 C CA . SER A 1 178 ? -22.263 -6.897 23.470 1.00 92.38 178 SER A CA 1
ATOM 1464 C C . SER A 1 178 ? -22.633 -5.604 24.198 1.00 92.38 178 SER A C 1
ATOM 1466 O O . SER A 1 178 ? -23.602 -5.569 24.956 1.00 92.38 178 SER A O 1
ATOM 1468 N N . ILE A 1 179 ? -21.910 -4.515 23.943 1.00 92.69 179 ILE A N 1
ATOM 1469 C CA . ILE A 1 179 ? -22.152 -3.236 24.615 1.00 92.69 179 ILE A CA 1
ATOM 1470 C C . ILE A 1 179 ? -23.381 -2.536 24.028 1.00 92.69 179 ILE A C 1
ATOM 1472 O O . ILE A 1 179 ? -24.284 -2.162 24.776 1.00 92.69 179 ILE A O 1
ATOM 1476 N N . ASN A 1 180 ? -23.445 -2.381 22.704 1.00 88.50 180 ASN A N 1
ATOM 1477 C CA . ASN A 1 180 ? -24.454 -1.537 22.060 1.00 88.50 180 ASN A CA 1
ATOM 1478 C C . ASN A 1 180 ? -25.798 -2.247 21.872 1.00 88.50 180 ASN A C 1
ATOM 1480 O O . ASN A 1 180 ? -26.841 -1.602 21.921 1.00 88.50 180 ASN A O 1
ATOM 1484 N N . SER A 1 181 ? -25.790 -3.561 21.629 1.00 91.31 181 SER A N 1
ATOM 1485 C CA . SER A 1 181 ? -27.014 -4.333 21.375 1.00 91.31 181 SER A CA 1
ATOM 1486 C C . SER A 1 181 ? -27.496 -5.105 22.599 1.00 91.31 181 SER A C 1
ATOM 1488 O O . SER A 1 181 ? -28.703 -5.231 22.784 1.00 91.31 181 SER A O 1
ATOM 1490 N N . LEU A 1 182 ? -26.581 -5.620 23.429 1.00 92.62 182 LEU A N 1
ATOM 1491 C CA . LEU A 1 182 ? -26.935 -6.421 24.611 1.00 92.62 182 LEU A CA 1
ATOM 1492 C C . LEU A 1 182 ? -26.869 -5.633 25.928 1.00 92.62 182 LEU A C 1
ATOM 1494 O O . LEU A 1 182 ? -27.274 -6.156 26.964 1.00 92.62 182 LEU A O 1
ATOM 1498 N N . GLY A 1 183 ? -26.388 -4.385 25.903 1.00 92.25 183 GLY A N 1
ATOM 1499 C CA . GLY A 1 183 ? -26.340 -3.511 27.076 1.00 92.25 183 GLY A CA 1
ATOM 1500 C C . GLY A 1 183 ? -25.282 -3.891 28.117 1.00 92.25 183 GLY A C 1
ATOM 1501 O O . GLY A 1 183 ? -25.374 -3.432 29.255 1.00 92.25 183 GLY A O 1
ATOM 1502 N N . GLN A 1 184 ? -24.279 -4.700 27.754 1.00 94.38 184 GLN A N 1
ATOM 1503 C CA . GLN A 1 184 ? -23.205 -5.165 28.649 1.00 94.38 184 GLN A CA 1
ATOM 1504 C C . GLN A 1 184 ? -22.152 -4.073 28.889 1.00 94.38 184 GLN A C 1
ATOM 1506 O O . GLN A 1 184 ? -21.005 -4.154 28.443 1.00 94.38 184 GLN A O 1
ATOM 1511 N N . THR A 1 185 ? -22.558 -2.988 29.551 1.00 93.38 185 THR A N 1
ATOM 1512 C CA . THR A 1 185 ? -21.722 -1.795 29.772 1.00 93.38 185 THR A CA 1
ATOM 1513 C C . THR A 1 185 ? -20.455 -2.055 30.592 1.00 93.38 185 THR A C 1
ATOM 1515 O O . THR A 1 185 ? -19.492 -1.300 30.476 1.00 93.38 185 THR A O 1
ATOM 1518 N N . GLU A 1 186 ? -20.417 -3.135 31.368 1.00 95.50 186 GLU A N 1
ATOM 1519 C CA . GLU A 1 186 ? -19.253 -3.602 32.121 1.00 95.50 186 GLU A CA 1
ATOM 1520 C C . GLU A 1 186 ? -18.065 -3.991 31.229 1.00 95.50 186 GLU A C 1
ATOM 1522 O O . GLU A 1 186 ? -16.929 -4.002 31.697 1.00 95.50 186 GLU A O 1
ATOM 1527 N N . LEU A 1 187 ? -18.301 -4.266 29.941 1.00 94.94 187 LEU A N 1
ATOM 1528 C CA . LEU A 1 187 ? -17.255 -4.613 28.977 1.00 94.94 187 LEU A CA 1
ATOM 1529 C C . LEU A 1 187 ? -16.560 -3.391 28.360 1.00 94.94 187 LEU A C 1
ATOM 1531 O O . LEU A 1 187 ? -15.589 -3.564 27.622 1.00 94.94 187 LEU A O 1
ATOM 1535 N N . LYS A 1 188 ? -17.017 -2.164 28.654 1.00 93.25 188 LYS A N 1
ATOM 1536 C CA . LYS A 1 188 ? -16.420 -0.930 28.115 1.00 93.25 188 LYS A CA 1
ATOM 1537 C C . LYS A 1 188 ? -14.905 -0.824 28.351 1.00 93.25 188 LYS A C 1
ATOM 1539 O O . LYS A 1 188 ? -14.206 -0.618 27.367 1.00 93.25 188 LYS A O 1
ATOM 1544 N N . PRO A 1 189 ? -14.357 -1.077 29.558 1.00 95.06 189 PRO A N 1
ATOM 1545 C CA . PRO A 1 189 ? -12.907 -1.007 29.766 1.00 95.06 189 PRO A CA 1
ATOM 1546 C C . PRO A 1 189 ? -12.125 -1.969 28.859 1.00 95.06 189 PRO A C 1
ATOM 1548 O O . PRO A 1 189 ? -11.094 -1.609 28.302 1.00 95.06 189 PRO A O 1
ATOM 1551 N N . VAL A 1 190 ? -12.656 -3.179 28.643 1.00 94.56 190 VAL A N 1
ATOM 1552 C CA . VAL A 1 190 ? -12.038 -4.192 27.769 1.00 94.56 190 VAL A CA 1
ATOM 1553 C C . VAL A 1 190 ? -12.083 -3.759 26.302 1.00 94.56 190 VAL A C 1
ATOM 1555 O O . VAL A 1 190 ? -11.154 -4.033 25.541 1.00 94.56 190 VAL A O 1
ATOM 1558 N N . ARG A 1 191 ? -13.163 -3.085 25.890 1.00 93.88 191 ARG A N 1
ATOM 1559 C CA . ARG A 1 191 ? -13.282 -2.484 24.558 1.00 93.88 191 ARG A CA 1
ATOM 1560 C C . ARG A 1 191 ? -12.269 -1.363 24.367 1.00 93.88 191 ARG A C 1
ATOM 1562 O O . ARG A 1 191 ? -11.615 -1.337 23.330 1.00 93.88 191 ARG A O 1
ATOM 1569 N N . ASP A 1 192 ? -12.117 -0.485 25.347 1.00 92.69 192 ASP A N 1
ATOM 1570 C CA . ASP A 1 192 ? -11.212 0.661 25.253 1.00 92.69 192 ASP A CA 1
ATOM 1571 C C . ASP A 1 192 ? -9.751 0.202 25.130 1.00 92.69 192 ASP A C 1
ATOM 1573 O O . ASP A 1 192 ? -9.017 0.688 24.269 1.00 92.69 192 ASP A O 1
ATOM 1577 N N . GLU A 1 193 ? -9.348 -0.813 25.903 1.00 92.56 193 GLU A N 1
ATOM 1578 C CA . GLU A 1 193 ? -8.036 -1.462 25.764 1.00 92.56 193 GLU A CA 1
ATOM 1579 C C . GLU A 1 193 ? -7.835 -2.070 24.367 1.00 92.56 193 GLU A C 1
ATOM 1581 O O . GLU A 1 193 ? -6.787 -1.881 23.743 1.00 92.56 193 GLU A O 1
ATOM 1586 N N . ALA A 1 194 ? -8.844 -2.772 23.842 1.00 92.00 194 ALA A N 1
ATOM 1587 C CA . ALA A 1 194 ? -8.779 -3.367 22.509 1.00 92.00 194 ALA A CA 1
ATOM 1588 C C . ALA A 1 194 ? -8.692 -2.298 21.402 1.00 92.00 194 ALA A C 1
ATOM 1590 O O . ALA A 1 194 ? -7.947 -2.471 20.437 1.00 92.00 194 ALA A O 1
ATOM 1591 N N . ILE A 1 195 ? -9.395 -1.169 21.548 1.00 93.44 195 ILE A N 1
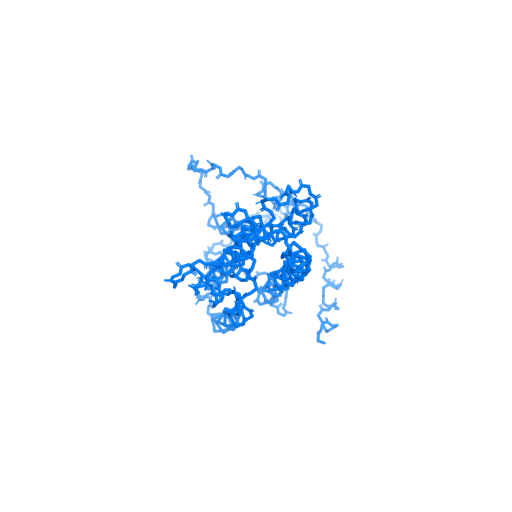ATOM 1592 C CA . ILE A 1 195 ? -9.328 -0.038 20.613 1.00 93.44 195 ILE A CA 1
ATOM 1593 C C . ILE A 1 195 ? -7.933 0.581 20.619 1.00 93.44 195 ILE A C 1
ATOM 1595 O O . ILE A 1 195 ? -7.380 0.848 19.549 1.00 93.44 195 ILE A O 1
ATOM 1599 N N . GLN A 1 196 ? -7.345 0.794 21.798 1.00 92.31 196 GLN A N 1
ATOM 1600 C CA . GLN A 1 196 ? -5.988 1.329 21.918 1.00 92.31 196 GLN A CA 1
ATOM 1601 C C . GLN A 1 196 ? -4.967 0.399 21.255 1.00 92.31 196 GLN A C 1
ATOM 1603 O O . GLN A 1 196 ? -4.130 0.860 20.476 1.00 92.31 196 GLN A O 1
ATOM 1608 N N . ALA A 1 197 ? -5.073 -0.910 21.502 1.00 91.31 197 ALA A N 1
ATOM 1609 C CA . ALA A 1 197 ? -4.202 -1.909 20.894 1.00 91.31 197 ALA A CA 1
ATOM 1610 C C . ALA A 1 197 ? -4.339 -1.943 19.361 1.00 91.31 197 ALA A C 1
ATOM 1612 O O . ALA A 1 197 ? -3.331 -1.889 18.654 1.00 91.31 197 ALA A O 1
ATOM 1613 N N . ALA A 1 198 ? -5.570 -1.969 18.841 1.00 91.94 198 ALA A N 1
ATOM 1614 C CA . ALA A 1 198 ? -5.833 -1.986 17.403 1.00 91.94 198 ALA A CA 1
ATOM 1615 C C . ALA A 1 198 ? -5.369 -0.693 16.713 1.00 91.94 198 ALA A C 1
ATOM 1617 O O . ALA A 1 198 ? -4.778 -0.742 15.636 1.00 91.94 198 ALA A O 1
ATOM 1618 N N . THR A 1 199 ? -5.561 0.459 17.358 1.00 93.50 199 THR A N 1
ATOM 1619 C CA . THR A 1 199 ? -5.088 1.762 16.866 1.00 93.50 199 THR A CA 1
ATOM 1620 C C . THR A 1 199 ? -3.563 1.806 16.786 1.00 93.50 199 THR A C 1
ATOM 1622 O O . THR A 1 199 ? -3.003 2.167 15.752 1.00 93.50 199 THR A O 1
ATOM 1625 N N . ALA A 1 200 ? -2.874 1.388 17.853 1.00 92.69 200 ALA A N 1
ATOM 1626 C CA . ALA A 1 200 ? -1.414 1.344 17.884 1.00 92.69 200 ALA A CA 1
ATOM 1627 C C . ALA A 1 200 ? -0.846 0.373 16.837 1.00 92.69 200 ALA A C 1
ATOM 1629 O O . ALA A 1 200 ? 0.145 0.680 16.169 1.00 92.69 200 ALA A O 1
ATOM 1630 N N . TRP A 1 201 ? -1.486 -0.787 16.665 1.00 92.38 201 TRP A N 1
ATOM 1631 C CA . TRP A 1 201 ? -1.129 -1.735 15.615 1.00 92.38 201 TRP A CA 1
ATOM 1632 C C . TRP A 1 201 ? -1.300 -1.122 14.224 1.00 92.38 201 TRP A C 1
ATOM 1634 O O . TRP A 1 201 ? -0.377 -1.210 13.415 1.00 92.38 201 TRP A O 1
ATOM 1644 N N . LEU A 1 202 ? -2.434 -0.466 13.963 1.00 93.56 202 LEU A N 1
ATOM 1645 C CA . LEU A 1 202 ? -2.734 0.127 12.664 1.00 93.56 202 LEU A CA 1
ATOM 1646 C C . LEU A 1 202 ? -1.712 1.204 12.292 1.00 93.56 202 LEU A C 1
ATOM 1648 O O . LEU A 1 202 ? -1.174 1.149 11.192 1.00 93.56 202 LEU A O 1
ATOM 1652 N N . PHE A 1 203 ? -1.363 2.107 13.215 1.00 95.25 203 PHE A N 1
ATOM 1653 C CA . PHE A 1 203 ? -0.313 3.107 12.974 1.00 95.25 203 PHE A CA 1
ATOM 1654 C C . PHE A 1 203 ? 1.021 2.462 12.596 1.00 95.25 203 PHE A C 1
ATOM 1656 O O . PHE A 1 203 ? 1.666 2.869 11.632 1.00 95.25 203 PHE A O 1
ATOM 1663 N N . LYS A 1 204 ? 1.413 1.403 13.313 1.00 94.06 204 LYS A N 1
ATOM 1664 C CA . LYS A 1 204 ? 2.638 0.665 13.003 1.00 94.06 204 LYS A CA 1
ATOM 1665 C C . LYS A 1 204 ? 2.584 0.017 11.616 1.00 94.06 204 LYS A C 1
ATOM 1667 O O . LYS A 1 204 ? 3.604 -0.022 10.930 1.00 94.06 204 LYS A O 1
ATOM 1672 N N . GLN A 1 205 ? 1.432 -0.520 11.206 1.00 93.69 205 GLN A N 1
ATOM 1673 C CA . GLN A 1 205 ? 1.296 -1.123 9.878 1.00 93.69 205 GLN A CA 1
ATOM 1674 C C . GLN A 1 205 ? 1.311 -0.083 8.764 1.00 93.69 205 GLN A C 1
ATOM 1676 O O . GLN A 1 205 ? 1.981 -0.316 7.762 1.00 93.69 205 GLN A O 1
ATOM 1681 N N . THR A 1 206 ? 0.623 1.051 8.927 1.00 95.62 206 THR A N 1
ATOM 1682 C CA . THR A 1 206 ? 0.611 2.108 7.908 1.00 95.62 206 THR A CA 1
ATOM 1683 C C . THR A 1 206 ? 2.001 2.703 7.708 1.00 95.62 206 THR A C 1
ATOM 1685 O O . THR A 1 206 ? 2.403 2.894 6.565 1.00 95.62 206 THR A O 1
ATOM 1688 N N . ASP A 1 207 ? 2.769 2.903 8.787 1.00 93.25 207 ASP A N 1
ATOM 1689 C CA . ASP A 1 207 ? 4.159 3.377 8.700 1.00 93.25 207 ASP A CA 1
ATOM 1690 C C . ASP A 1 207 ? 5.048 2.367 7.974 1.00 93.25 207 ASP A C 1
ATOM 1692 O O . ASP A 1 207 ? 5.705 2.697 6.991 1.00 93.25 207 ASP A O 1
ATOM 1696 N N . ARG A 1 208 ? 5.007 1.099 8.403 1.00 94.50 208 ARG A N 1
ATOM 1697 C CA . ARG A 1 208 ? 5.784 0.029 7.769 1.00 94.50 208 ARG A CA 1
ATOM 1698 C C . ARG A 1 208 ? 5.442 -0.117 6.286 1.00 94.50 208 ARG A C 1
ATOM 1700 O O . ARG A 1 208 ? 6.329 -0.374 5.471 1.00 94.50 208 ARG A O 1
ATOM 1707 N N . ALA A 1 209 ? 4.161 -0.028 5.941 1.00 94.38 209 ALA A N 1
ATOM 1708 C CA . ALA A 1 209 ? 3.707 -0.127 4.564 1.00 94.38 209 ALA A CA 1
ATOM 1709 C C . ALA A 1 209 ? 4.238 1.046 3.730 1.00 94.38 209 ALA A C 1
ATOM 1711 O O . ALA A 1 209 ? 4.791 0.795 2.663 1.00 94.38 209 ALA A O 1
ATOM 1712 N N . ALA A 1 210 ? 4.157 2.283 4.231 1.00 94.06 210 ALA A N 1
ATOM 1713 C CA . ALA A 1 210 ? 4.706 3.462 3.560 1.00 94.06 210 ALA A CA 1
ATOM 1714 C C . ALA A 1 210 ? 6.228 3.350 3.342 1.00 94.06 210 ALA A C 1
ATOM 1716 O O . ALA A 1 210 ? 6.695 3.492 2.212 1.00 94.06 210 ALA A O 1
ATOM 1717 N N . GLU A 1 211 ? 6.989 2.977 4.378 1.00 92.25 211 GLU A N 1
ATOM 1718 C CA . GLU A 1 211 ? 8.439 2.739 4.279 1.00 92.25 211 GLU A CA 1
ATOM 1719 C C . GLU A 1 211 ? 8.777 1.667 3.234 1.00 92.25 211 GLU A C 1
ATOM 1721 O O . GLU A 1 211 ? 9.685 1.838 2.422 1.00 92.25 211 GLU A O 1
ATOM 1726 N N . THR A 1 212 ? 8.025 0.562 3.226 1.00 92.81 212 THR A N 1
ATOM 1727 C CA . THR A 1 212 ? 8.227 -0.530 2.262 1.00 92.81 212 THR A CA 1
ATOM 1728 C C . THR A 1 212 ? 7.920 -0.074 0.835 1.00 92.81 212 THR A C 1
ATOM 1730 O O . THR A 1 212 ? 8.653 -0.427 -0.088 1.00 92.81 212 THR A O 1
ATOM 1733 N N . CYS A 1 213 ? 6.856 0.712 0.648 1.00 94.75 213 CYS A N 1
ATOM 1734 C CA . CYS A 1 213 ? 6.450 1.245 -0.650 1.00 94.75 213 CYS A CA 1
ATOM 1735 C C . CYS A 1 213 ? 7.535 2.148 -1.247 1.00 94.75 213 CYS A C 1
ATOM 1737 O O . CYS A 1 213 ? 7.983 1.903 -2.368 1.00 94.75 213 CYS A O 1
ATOM 1739 N N . TRP A 1 214 ? 8.014 3.124 -0.470 1.00 94.69 214 TRP A N 1
ATOM 1740 C CA . TRP A 1 214 ? 9.100 4.011 -0.886 1.00 94.69 214 TRP A CA 1
ATOM 1741 C C . TRP A 1 214 ? 10.393 3.251 -1.163 1.00 94.69 214 TRP A C 1
ATOM 1743 O O . TRP A 1 214 ? 10.959 3.398 -2.241 1.00 94.69 214 TRP A O 1
ATOM 1753 N N . ALA A 1 215 ? 10.819 2.365 -0.258 1.00 87.19 215 ALA A N 1
ATOM 1754 C CA . ALA A 1 215 ? 12.052 1.602 -0.441 1.00 87.19 215 ALA A CA 1
ATOM 1755 C C . ALA A 1 215 ? 12.032 0.734 -1.712 1.00 87.19 215 ALA A C 1
ATOM 1757 O O . ALA A 1 215 ? 13.045 0.618 -2.403 1.00 87.19 215 ALA A O 1
ATOM 1758 N N . LEU A 1 216 ? 10.885 0.126 -2.038 1.00 89.62 216 LEU A N 1
ATOM 1759 C CA . LEU A 1 216 ? 10.723 -0.656 -3.264 1.00 89.62 216 LEU A CA 1
ATOM 1760 C C . LEU A 1 216 ? 10.741 0.215 -4.515 1.00 89.62 216 LEU A C 1
ATOM 1762 O O . LEU A 1 216 ? 11.389 -0.153 -5.497 1.00 89.62 216 LEU A O 1
ATOM 1766 N N . PHE A 1 217 ? 10.034 1.343 -4.494 1.00 93.44 217 PHE A N 1
ATOM 1767 C CA . PHE A 1 217 ? 9.988 2.249 -5.632 1.00 93.44 217 PHE A CA 1
ATOM 1768 C C . PHE A 1 217 ? 11.358 2.881 -5.898 1.00 93.44 217 PHE A C 1
ATOM 1770 O O . PHE A 1 217 ? 11.871 2.762 -7.011 1.00 93.44 217 PHE A O 1
ATOM 1777 N N . ASP A 1 218 ? 11.996 3.443 -4.872 1.00 84.00 218 ASP A N 1
ATOM 1778 C CA . ASP A 1 218 ? 13.323 4.054 -4.968 1.00 84.00 218 ASP A CA 1
ATOM 1779 C C . ASP A 1 218 ? 14.372 3.031 -5.403 1.00 84.00 218 ASP A C 1
ATOM 1781 O O . ASP A 1 218 ? 15.124 3.278 -6.345 1.00 84.00 218 ASP A O 1
ATOM 1785 N N . GLY A 1 219 ? 14.385 1.846 -4.782 1.00 79.12 219 GLY A N 1
ATOM 1786 C CA . GLY A 1 219 ? 15.304 0.771 -5.150 1.00 79.12 219 GLY A CA 1
ATOM 1787 C C . GLY A 1 219 ? 15.121 0.315 -6.600 1.00 79.12 219 GLY A C 1
ATOM 1788 O O . GLY A 1 219 ? 16.101 0.106 -7.312 1.00 79.12 219 GLY A O 1
ATOM 1789 N N . THR A 1 220 ? 13.874 0.230 -7.071 1.00 86.25 220 THR A N 1
ATOM 1790 C CA . THR A 1 220 ? 13.571 -0.088 -8.474 1.00 86.25 220 THR A CA 1
ATOM 1791 C C . THR A 1 220 ? 14.089 1.000 -9.410 1.00 86.25 220 THR A C 1
ATOM 1793 O O . THR A 1 220 ? 14.748 0.689 -10.400 1.00 86.25 220 THR A O 1
ATOM 1796 N N . CYS A 1 221 ? 13.833 2.270 -9.095 1.00 84.25 221 CYS A N 1
ATOM 1797 C CA . CYS A 1 221 ? 14.304 3.404 -9.885 1.00 84.25 221 CYS A CA 1
ATOM 1798 C C . CYS A 1 221 ? 15.832 3.474 -9.936 1.00 84.25 221 CYS A C 1
ATOM 1800 O O . CYS A 1 221 ? 16.382 3.687 -11.012 1.00 84.25 221 CYS A O 1
ATOM 1802 N N . MET A 1 222 ? 16.517 3.241 -8.812 1.00 77.56 222 MET A N 1
ATOM 1803 C CA . MET A 1 222 ? 17.979 3.197 -8.755 1.00 77.56 222 MET A CA 1
ATOM 1804 C C . MET A 1 222 ? 18.544 2.086 -9.639 1.00 77.56 222 MET A C 1
ATOM 1806 O O . MET A 1 222 ? 19.390 2.355 -10.484 1.00 77.56 222 MET A O 1
ATOM 1810 N N . VAL A 1 223 ? 18.042 0.856 -9.501 1.00 74.88 223 VAL A N 1
ATOM 1811 C CA . VAL A 1 223 ? 18.527 -0.287 -10.290 1.00 74.88 223 VAL A CA 1
ATOM 1812 C C . VAL A 1 223 ? 18.237 -0.101 -11.780 1.00 74.88 223 VAL A C 1
ATOM 1814 O O . VAL A 1 223 ? 19.081 -0.422 -12.613 1.00 74.88 223 VAL A O 1
ATOM 1817 N N . LEU A 1 224 ? 17.066 0.433 -12.141 1.00 77.31 224 LEU A N 1
ATOM 1818 C CA . LEU A 1 224 ? 16.760 0.746 -13.536 1.00 77.31 224 LEU A CA 1
ATOM 1819 C C . LEU A 1 224 ? 17.647 1.877 -14.063 1.00 77.31 224 LEU A C 1
ATOM 1821 O O . LEU A 1 224 ? 18.124 1.769 -15.185 1.00 77.31 224 LEU A O 1
ATOM 1825 N N . ALA A 1 225 ? 17.914 2.924 -13.282 1.00 70.94 225 ALA A N 1
ATOM 1826 C CA . ALA A 1 225 ? 18.823 3.995 -13.684 1.00 70.94 225 ALA A CA 1
ATOM 1827 C C . ALA A 1 225 ? 20.252 3.471 -13.900 1.00 70.94 225 ALA A C 1
ATOM 1829 O O . ALA A 1 225 ? 20.847 3.764 -14.931 1.00 70.94 225 ALA A O 1
ATOM 1830 N N . GLU A 1 226 ? 20.769 2.641 -12.991 1.00 63.03 226 GLU A N 1
ATOM 1831 C CA . GLU A 1 226 ? 22.079 1.991 -13.133 1.00 63.03 226 GLU A CA 1
ATOM 1832 C C . GLU A 1 226 ? 22.118 1.015 -14.319 1.00 63.03 226 GLU A C 1
ATOM 1834 O O . GLU A 1 226 ? 23.107 0.958 -15.036 1.00 63.03 226 GLU A O 1
ATOM 1839 N N . GLY A 1 227 ? 21.040 0.271 -14.577 1.00 55.59 227 GLY A N 1
ATOM 1840 C CA . GLY A 1 227 ? 20.952 -0.643 -15.720 1.00 55.59 227 GLY A CA 1
ATOM 1841 C C . GLY A 1 227 ? 20.750 0.053 -17.074 1.00 55.59 227 GLY A C 1
ATOM 1842 O O . GLY A 1 227 ? 21.080 -0.518 -18.112 1.00 55.59 227 GLY A O 1
ATOM 1843 N N . ILE A 1 228 ? 20.200 1.272 -17.078 1.00 56.88 228 ILE A N 1
ATOM 1844 C CA . ILE A 1 228 ? 19.977 2.104 -18.273 1.00 56.88 228 ILE A CA 1
ATOM 1845 C C . ILE A 1 228 ? 21.209 2.970 -18.596 1.00 56.88 228 ILE A C 1
ATOM 1847 O O . ILE A 1 228 ? 21.345 3.438 -19.728 1.00 56.88 228 ILE A O 1
ATOM 1851 N N . VAL A 1 229 ? 22.122 3.168 -17.643 1.00 46.09 229 VAL A N 1
ATOM 1852 C CA . VAL A 1 229 ? 23.355 3.948 -17.810 1.00 46.09 229 VAL A CA 1
ATOM 1853 C C . VAL A 1 229 ? 24.551 2.996 -17.901 1.00 46.09 229 VAL A C 1
ATOM 1855 O O . VAL A 1 229 ? 24.877 2.281 -16.964 1.00 46.09 229 VAL A O 1
ATOM 1858 N N . THR A 1 230 ? 25.210 2.954 -19.059 1.00 45.94 230 THR A N 1
ATOM 1859 C CA . THR A 1 230 ? 26.384 2.077 -19.272 1.00 45.94 230 THR A CA 1
ATOM 1860 C C . THR A 1 230 ? 27.650 2.597 -18.578 1.00 45.94 230 THR A C 1
ATOM 1862 O O . THR A 1 230 ? 27.721 3.772 -18.236 1.00 45.94 230 THR A O 1
ATOM 1865 N N . GLU A 1 231 ? 28.703 1.768 -18.470 1.00 33.59 231 GLU A N 1
ATOM 1866 C CA . GLU A 1 231 ? 30.044 2.156 -17.964 1.00 33.59 231 GLU A CA 1
ATOM 1867 C C . GLU A 1 231 ? 30.686 3.357 -18.698 1.00 33.59 231 GLU A C 1
ATOM 1869 O O . GLU A 1 231 ? 31.666 3.922 -18.216 1.00 33.59 231 GLU A O 1
ATOM 1874 N N . ASN A 1 232 ? 30.139 3.757 -19.851 1.00 35.59 232 ASN A N 1
ATOM 1875 C CA . ASN A 1 232 ? 30.572 4.914 -20.637 1.00 35.59 232 ASN A CA 1
ATOM 1876 C C . ASN A 1 232 ? 29.607 6.118 -20.538 1.00 35.59 232 ASN A C 1
ATOM 1878 O O . ASN A 1 232 ? 29.730 7.045 -21.336 1.00 35.59 232 ASN A O 1
ATOM 1882 N N . ASP A 1 233 ? 28.630 6.092 -19.624 1.00 38.50 233 ASP A N 1
ATOM 1883 C CA . ASP A 1 233 ? 27.629 7.148 -19.388 1.00 38.50 233 ASP A CA 1
ATOM 1884 C C . ASP A 1 233 ? 26.695 7.456 -20.574 1.00 38.50 233 ASP A C 1
ATOM 1886 O O . ASP A 1 233 ? 26.191 8.568 -20.754 1.00 38.50 233 ASP A O 1
ATOM 1890 N N . TRP A 1 234 ? 26.397 6.444 -21.390 1.00 39.50 234 TRP A N 1
ATOM 1891 C CA . TRP A 1 234 ? 25.333 6.554 -22.389 1.00 39.50 234 TRP A CA 1
ATOM 1892 C C . TRP A 1 234 ? 24.006 6.217 -21.713 1.00 39.50 234 TRP A C 1
ATOM 1894 O O . TRP A 1 234 ? 23.843 5.095 -21.230 1.00 39.50 234 TRP A O 1
ATOM 1904 N N . ILE A 1 235 ? 23.056 7.161 -21.724 1.00 46.97 235 ILE A N 1
ATOM 1905 C CA . ILE A 1 235 ? 21.637 6.840 -21.533 1.00 46.97 235 ILE A CA 1
ATOM 1906 C C . ILE A 1 235 ? 21.273 5.904 -22.680 1.00 46.97 235 ILE A C 1
ATOM 1908 O O . ILE A 1 235 ? 21.335 6.308 -23.845 1.00 46.97 235 ILE A O 1
ATOM 1912 N N . ILE A 1 236 ? 20.919 4.655 -22.376 1.00 49.75 236 ILE A N 1
ATOM 1913 C CA . ILE A 1 236 ? 20.439 3.745 -23.409 1.00 49.75 236 ILE A CA 1
ATOM 1914 C C . ILE A 1 236 ? 19.093 4.288 -23.871 1.00 49.75 236 ILE A C 1
ATOM 1916 O O . ILE A 1 236 ? 18.064 4.202 -23.194 1.00 49.75 236 ILE A O 1
ATOM 1920 N N . VAL A 1 237 ? 19.127 4.889 -25.049 1.00 47.25 237 VAL A N 1
ATOM 1921 C CA . VAL A 1 237 ? 17.938 5.268 -25.783 1.00 47.25 237 VAL A CA 1
ATOM 1922 C C . VAL A 1 237 ? 17.445 3.993 -26.483 1.00 47.25 237 VAL A C 1
ATOM 1924 O O . VAL A 1 237 ? 18.250 3.346 -27.157 1.00 47.25 237 VAL A O 1
ATOM 1927 N N . PRO A 1 238 ? 16.185 3.554 -26.296 1.00 45.31 238 PRO A N 1
ATOM 1928 C CA . PRO A 1 238 ? 15.702 2.293 -26.867 1.00 45.31 238 PRO A CA 1
ATOM 1929 C C . PRO A 1 238 ? 15.951 2.185 -28.393 1.00 45.31 238 PRO A C 1
ATOM 1931 O O . PRO A 1 238 ? 16.125 3.181 -29.083 1.00 45.31 238 PRO A O 1
ATOM 1934 N N . ILE A 1 239 ? 15.918 0.985 -28.985 1.00 40.09 239 ILE A N 1
ATOM 1935 C CA . ILE A 1 239 ? 16.220 0.788 -30.430 1.00 40.09 239 ILE A CA 1
ATOM 1936 C C . ILE A 1 239 ? 15.480 1.695 -31.422 1.00 40.09 239 ILE A C 1
ATOM 1938 O O . ILE A 1 239 ? 16.116 2.093 -32.394 1.00 40.09 239 ILE A O 1
ATOM 1942 N N . PRO A 1 240 ? 14.197 2.077 -31.231 1.00 39.75 240 PRO A N 1
ATOM 1943 C CA . PRO A 1 240 ? 13.516 2.993 -32.152 1.00 39.75 240 PRO A CA 1
ATOM 1944 C C . PRO A 1 240 ? 14.231 4.335 -32.390 1.00 39.75 240 PRO A C 1
ATOM 1946 O O . PRO A 1 240 ? 13.792 5.098 -33.243 1.00 39.75 240 PRO A O 1
ATOM 1949 N N . PHE A 1 241 ? 15.282 4.608 -31.620 1.00 40.69 241 PHE A N 1
ATOM 1950 C CA . PHE A 1 241 ? 16.077 5.818 -31.573 1.00 40.69 241 PHE A CA 1
ATOM 1951 C C . PHE A 1 241 ? 17.504 5.593 -32.116 1.00 40.69 241 PHE A C 1
ATOM 1953 O O . PHE A 1 241 ? 18.175 6.551 -32.481 1.00 40.69 241 PHE A O 1
ATOM 1960 N N . LYS A 1 242 ? 17.963 4.333 -32.223 1.00 42.78 242 LYS A N 1
ATOM 1961 C CA . LYS A 1 242 ? 19.201 3.962 -32.938 1.00 42.78 242 LYS A CA 1
ATOM 1962 C C . LYS A 1 242 ? 19.008 4.020 -34.464 1.00 42.78 242 LYS A C 1
ATOM 1964 O O . LYS A 1 242 ? 19.971 4.238 -35.191 1.00 42.78 242 LYS A O 1
ATOM 1969 N N . ASP A 1 243 ? 17.768 3.867 -34.937 1.00 41.53 243 ASP A N 1
ATOM 1970 C CA . ASP A 1 243 ? 17.449 3.691 -36.362 1.00 41.53 243 ASP A CA 1
ATOM 1971 C C . ASP A 1 243 ? 17.263 5.010 -37.155 1.00 41.53 243 ASP A C 1
ATOM 1973 O O . ASP A 1 243 ? 17.176 4.964 -38.382 1.00 41.53 243 ASP A O 1
ATOM 1977 N N . ASN A 1 244 ? 17.225 6.184 -36.504 1.00 47.78 244 ASN A N 1
ATOM 1978 C CA . ASN A 1 244 ? 17.316 7.487 -37.183 1.00 47.78 244 ASN A CA 1
ATOM 1979 C C . ASN A 1 244 ? 18.030 8.551 -36.312 1.00 47.78 244 ASN A C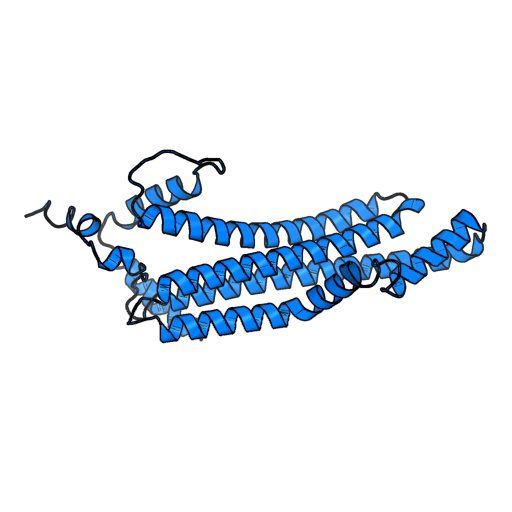 1
ATOM 1981 O O . ASN A 1 244 ? 17.376 9.210 -35.501 1.00 47.78 244 ASN A O 1
ATOM 1985 N N . PRO A 1 245 ? 19.350 8.754 -36.485 1.00 47.44 245 PRO A N 1
ATOM 1986 C CA . PRO A 1 245 ? 20.122 9.754 -35.750 1.00 47.44 245 PRO A CA 1
ATOM 1987 C C . PRO A 1 245 ? 19.957 11.195 -36.273 1.00 47.44 245 PRO A C 1
ATOM 1989 O O . PRO A 1 245 ? 20.521 12.110 -35.673 1.00 47.44 245 PRO A O 1
ATOM 1992 N N . ASP A 1 246 ? 19.204 11.438 -37.355 1.00 47.41 246 ASP A N 1
ATOM 1993 C CA . ASP A 1 246 ? 19.071 12.766 -37.982 1.00 47.41 246 ASP A CA 1
ATOM 1994 C C . ASP A 1 246 ? 18.675 13.909 -37.023 1.00 47.41 246 ASP A C 1
ATOM 1996 O O . ASP A 1 246 ? 19.200 15.014 -37.188 1.00 47.41 246 ASP A O 1
ATOM 2000 N N . PRO A 1 247 ? 17.809 13.712 -36.005 1.00 44.12 247 PRO A N 1
ATOM 2001 C CA . PRO A 1 247 ? 17.498 14.766 -35.036 1.00 44.12 247 PRO A CA 1
ATOM 2002 C C . PRO A 1 247 ? 18.704 15.195 -34.188 1.00 44.12 247 PRO A C 1
ATOM 2004 O O . PRO A 1 247 ? 18.731 16.321 -33.706 1.00 44.12 247 PRO A O 1
ATOM 2007 N N . PHE A 1 248 ? 19.704 14.324 -34.023 1.00 40.25 248 PHE A N 1
ATOM 2008 C CA . PHE A 1 248 ? 20.913 14.568 -33.228 1.00 40.25 248 PHE A CA 1
ATOM 2009 C C . PHE A 1 248 ? 22.091 15.091 -34.066 1.00 40.25 248 PHE A C 1
ATOM 2011 O O . PHE A 1 248 ? 23.081 15.560 -33.506 1.00 40.25 248 PHE A O 1
ATOM 2018 N N . LEU A 1 249 ? 21.999 15.001 -35.398 1.00 42.34 249 LEU A N 1
ATOM 2019 C CA . LEU A 1 249 ? 23.053 15.395 -36.340 1.00 42.34 249 LEU A CA 1
ATOM 2020 C C . LEU A 1 249 ? 22.828 16.777 -36.969 1.00 42.34 249 LEU A C 1
ATOM 2022 O O . LEU A 1 249 ? 23.780 17.373 -37.473 1.00 42.34 249 LEU A O 1
ATOM 2026 N N . LYS A 1 250 ? 21.596 17.307 -36.944 1.00 43.56 250 LYS A N 1
ATOM 2027 C CA . LYS A 1 250 ? 21.268 18.598 -37.579 1.00 43.56 250 LYS A CA 1
ATOM 2028 C C . LYS A 1 250 ? 21.986 19.802 -36.961 1.00 43.56 250 LYS A C 1
ATOM 2030 O O . LYS A 1 250 ? 22.282 20.736 -37.697 1.00 43.56 250 LYS A O 1
ATOM 2035 N N . ASP A 1 251 ? 22.360 19.733 -35.686 1.00 43.81 251 ASP A N 1
ATOM 2036 C CA . ASP A 1 251 ? 23.076 20.823 -35.006 1.00 43.81 251 ASP A CA 1
ATOM 2037 C C . ASP A 1 251 ? 24.607 20.675 -35.054 1.00 43.81 251 ASP A C 1
ATOM 2039 O O . ASP A 1 251 ? 25.327 21.589 -34.666 1.00 43.81 251 ASP A O 1
ATOM 2043 N N . PHE A 1 252 ? 25.133 19.552 -35.559 1.00 39.09 252 PHE A N 1
ATOM 2044 C CA . PHE A 1 252 ? 26.584 19.336 -35.660 1.00 39.09 252 PHE A CA 1
ATOM 2045 C C . PHE A 1 252 ? 27.212 19.951 -36.918 1.00 39.09 252 PHE A C 1
ATOM 2047 O O . PHE A 1 252 ? 28.413 20.199 -36.934 1.00 39.09 252 PHE A O 1
ATOM 2054 N N . ASN A 1 253 ? 26.415 20.216 -37.957 1.00 40.88 253 ASN A N 1
ATOM 2055 C CA . ASN A 1 253 ? 26.892 20.752 -39.240 1.00 40.88 253 ASN A CA 1
ATOM 2056 C C . ASN A 1 253 ? 26.598 22.251 -39.428 1.00 40.88 253 ASN A C 1
ATOM 2058 O O . ASN A 1 253 ? 26.760 22.765 -40.532 1.00 40.88 253 ASN A O 1
ATOM 2062 N N . ALA A 1 254 ? 26.141 22.954 -38.387 1.00 44.12 254 ALA A N 1
ATOM 2063 C CA . ALA A 1 254 ? 25.863 24.390 -38.468 1.00 44.12 254 ALA A CA 1
ATOM 2064 C C . ALA A 1 254 ? 27.121 25.275 -38.329 1.00 44.12 254 ALA A C 1
ATOM 2066 O O . ALA A 1 254 ? 27.039 26.458 -38.640 1.00 44.12 254 ALA A O 1
ATOM 2067 N N . ASP A 1 255 ? 28.272 24.706 -37.943 1.00 46.19 255 ASP A N 1
ATOM 2068 C CA . ASP A 1 255 ? 29.541 25.427 -37.739 1.00 46.19 255 ASP A CA 1
ATOM 2069 C C . ASP A 1 255 ? 30.731 24.788 -38.497 1.00 46.19 255 ASP A C 1
ATOM 2071 O O . ASP A 1 255 ? 31.804 24.550 -37.935 1.00 46.19 255 ASP A O 1
ATOM 2075 N N . THR A 1 256 ? 30.564 24.532 -39.799 1.00 38.81 256 THR A N 1
ATOM 2076 C CA . THR A 1 256 ? 31.691 24.365 -40.747 1.00 38.81 256 THR A CA 1
ATOM 2077 C C . THR A 1 256 ? 31.493 25.195 -41.997 1.00 38.81 256 THR A C 1
ATOM 2079 O O . THR A 1 256 ? 30.401 25.071 -42.595 1.00 38.81 256 THR A O 1
#